Protein AF-A0A133VMQ2-F1 (afdb_monomer_lite)

Foldseek 3Di:
DPPPPPPPLPQDDLVNLQVVCCVVQVGSPSVLSCVLCLVCVVPPPVSCVVQLPLVPNLVVQLVVCVVVDPVSRSVCSSVSSNVSSVSNVVSVVVVVVVVVVVVVVVVVVVVVVVVVVVVVVVCVVVVVVVVVVVLVVDDPVVSVVCCVVPVVVVVVVVVVVVVVVVVVVVVVVPPPPPDPPVPPPPVFDWDQQPPPRDTHGPSQDDPPDSGGPVVVVVVVVVVVPD

Organism: NCBI:txid1698280

Sequence (226 aa):
MTEDFDRDIKVPSRREHIEHCKDLYGYGFEKIHKWMDGTVKSRGPSHRVDRHDIDKTPDKAYDIFKDKVPEQYRKYIKDAVKDHIELDNRKGEVSSKKDDERIGEKSLRQAMCGGLKMAFVTLIGIVPLAYFFISALVDVSVGLYIFLIVGIPASFFFSFLLKWNEEKKSLESGEFERDKEEPKNRKSSLHECPNCGRTVPDWEWDEGEEMCDTCVAEDTHVAMGL

Radius of gyration: 33.78 Å; chains: 1; bounding box: 85×45×86 Å

Secondary structure (DSSP, 8-state):
----------PPPHHHHHHHHHHHHS---HHHHHHHHHHHHHHGGGGHHHH--TTTHHHHHHHHHTTTS-GGGGGGHHHHHHHHHHHHHHHHHHHHHHHHHHHHHHHHHHHHHHHHHHHHHHHHHHHHHHHHHHHTTS-HHHHHHHIIIIIHHHHHHHHHHHHHHHHHHHHHHHTT-------------EEEPTTT--EEEGGGS-TT-SS-HHHHHHHHHHHT--

pLDDT: mean 76.53, std 15.19, range [44.0, 98.0]

Structure (mmCIF, N/CA/C/O backbone):
data_AF-A0A133VMQ2-F1
#
_entry.id   AF-A0A133VMQ2-F1
#
loop_
_atom_site.group_PDB
_atom_site.id
_atom_site.type_symbol
_atom_site.label_atom_id
_atom_site.label_alt_id
_atom_site.label_comp_id
_atom_site.label_asym_id
_atom_site.label_entity_id
_atom_site.label_seq_id
_atom_site.pdbx_PDB_ins_code
_atom_site.Cartn_x
_atom_site.Cartn_y
_atom_site.Cartn_z
_atom_site.occupancy
_atom_site.B_iso_or_equiv
_atom_site.auth_seq_id
_atom_site.auth_comp_id
_atom_site.auth_asym_id
_atom_site.auth_atom_id
_atom_site.pdbx_PDB_model_num
ATOM 1 N N . MET A 1 1 ? 16.702 21.502 -16.264 1.00 44.00 1 MET A N 1
ATOM 2 C CA . MET A 1 1 ? 16.425 21.459 -14.816 1.00 44.00 1 MET A CA 1
ATOM 3 C C . MET A 1 1 ? 15.115 20.721 -14.630 1.00 44.00 1 MET A C 1
ATOM 5 O O . MET A 1 1 ? 14.062 21.333 -14.554 1.00 44.00 1 MET A O 1
ATOM 9 N N . THR A 1 2 ? 15.175 19.398 -14.700 1.00 47.00 2 THR A N 1
ATOM 10 C CA . THR A 1 2 ? 14.096 18.512 -14.267 1.00 47.00 2 THR A CA 1
ATOM 11 C C . THR A 1 2 ? 14.464 18.147 -12.843 1.00 47.00 2 THR A C 1
ATOM 13 O O . THR A 1 2 ? 15.324 17.299 -12.634 1.00 47.00 2 THR A O 1
ATOM 16 N N . GLU A 1 3 ? 13.957 18.911 -11.880 1.00 51.59 3 GLU A N 1
ATOM 17 C CA . GLU A 1 3 ? 14.122 18.550 -10.477 1.00 51.59 3 GLU A CA 1
ATOM 18 C C . GLU A 1 3 ? 13.395 17.224 -10.267 1.00 51.59 3 GLU A C 1
ATOM 20 O O . GLU A 1 3 ? 12.182 17.125 -10.476 1.00 51.59 3 GLU A O 1
ATOM 25 N N . ASP A 1 4 ? 14.186 16.200 -9.954 1.00 46.16 4 ASP A N 1
ATOM 26 C CA . ASP A 1 4 ? 13.756 14.856 -9.610 1.00 46.16 4 ASP A CA 1
ATOM 27 C C . ASP A 1 4 ? 12.715 14.924 -8.490 1.00 46.16 4 ASP A C 1
ATOM 29 O O . ASP A 1 4 ? 13.027 15.016 -7.303 1.00 46.16 4 ASP A O 1
ATOM 33 N N . PHE A 1 5 ? 11.441 14.843 -8.869 1.00 51.03 5 PHE A N 1
ATOM 34 C CA . PHE A 1 5 ? 10.347 14.539 -7.956 1.00 51.03 5 PHE A CA 1
ATOM 35 C C . PHE A 1 5 ? 10.310 13.029 -7.676 1.00 51.03 5 PHE A C 1
ATOM 37 O O . PHE A 1 5 ? 9.266 12.378 -7.780 1.00 51.03 5 PHE A O 1
ATOM 44 N N . ASP A 1 6 ? 11.436 12.476 -7.229 1.00 51.22 6 ASP A N 1
ATOM 45 C CA . ASP A 1 6 ? 11.456 11.240 -6.448 1.00 51.22 6 ASP A CA 1
ATOM 46 C C . ASP A 1 6 ? 10.978 11.557 -5.026 1.00 51.22 6 ASP A C 1
ATOM 48 O O . ASP A 1 6 ? 11.667 11.407 -4.021 1.00 51.22 6 ASP A O 1
ATOM 52 N N . ARG A 1 7 ? 9.728 12.028 -4.932 1.00 56.75 7 ARG A N 1
ATOM 53 C CA . ARG A 1 7 ? 8.976 11.913 -3.689 1.00 56.75 7 ARG A CA 1
ATOM 54 C C . ARG A 1 7 ? 8.709 10.430 -3.516 1.00 56.75 7 ARG A C 1
ATOM 56 O O . ARG A 1 7 ? 7.790 9.901 -4.143 1.00 56.75 7 ARG A O 1
ATOM 63 N N . ASP A 1 8 ? 9.541 9.780 -2.707 1.00 57.47 8 ASP A N 1
ATOM 64 C CA . ASP A 1 8 ? 9.262 8.469 -2.137 1.00 57.47 8 ASP A CA 1
ATOM 65 C C . ASP A 1 8 ? 7.794 8.447 -1.721 1.00 57.47 8 ASP A C 1
ATOM 67 O O . ASP A 1 8 ? 7.364 9.180 -0.823 1.00 57.47 8 ASP A O 1
ATOM 71 N N . ILE A 1 9 ? 6.991 7.652 -2.430 1.00 56.66 9 ILE A N 1
ATOM 72 C CA . ILE A 1 9 ? 5.570 7.489 -2.133 1.00 56.66 9 ILE A CA 1
ATOM 73 C C . ILE A 1 9 ? 5.507 6.586 -0.904 1.00 56.66 9 ILE A C 1
ATOM 75 O O . ILE A 1 9 ? 5.239 5.391 -0.976 1.00 56.66 9 ILE A O 1
ATOM 79 N N . LYS A 1 10 ? 5.828 7.169 0.249 1.00 68.31 10 LYS A N 1
ATOM 80 C CA . LYS A 1 10 ? 5.800 6.503 1.542 1.00 68.31 10 LYS A CA 1
ATOM 81 C C . LYS A 1 10 ? 4.349 6.148 1.838 1.00 68.31 10 LYS A C 1
ATOM 83 O O . LYS A 1 10 ? 3.527 7.055 1.940 1.00 68.31 10 LYS A O 1
ATOM 88 N N . VAL A 1 11 ? 4.002 4.859 1.906 1.00 67.38 11 VAL A N 1
ATOM 89 C CA . VAL A 1 11 ? 2.683 4.402 2.391 1.00 67.38 11 VAL A CA 1
ATOM 90 C C . VAL A 1 11 ? 2.429 5.081 3.740 1.00 67.38 11 VAL A C 1
ATOM 92 O O . VAL A 1 11 ? 3.366 5.103 4.547 1.00 67.38 11 VAL A O 1
ATOM 95 N N . PRO A 1 12 ? 1.250 5.699 3.970 1.00 77.81 12 PRO A N 1
ATOM 96 C CA . PRO A 1 12 ? 1.029 6.423 5.202 1.00 77.81 12 PRO A CA 1
ATOM 97 C C . PRO A 1 12 ? 1.231 5.475 6.369 1.00 77.81 12 PRO A C 1
ATOM 99 O O . PRO A 1 12 ? 0.783 4.326 6.348 1.00 77.81 12 PRO A O 1
ATOM 102 N N . SER A 1 13 ? 1.954 5.933 7.379 1.00 84.88 13 SER A N 1
ATOM 103 C CA . SER A 1 13 ? 2.045 5.143 8.598 1.00 84.88 13 SER A CA 1
ATOM 104 C C . SER A 1 13 ? 0.662 5.056 9.254 1.00 84.88 13 SER A C 1
ATOM 106 O O . SER A 1 13 ? -0.149 5.973 9.133 1.00 84.88 13 SER A O 1
ATOM 108 N N . ARG A 1 14 ? 0.399 3.992 10.024 1.00 87.00 14 ARG A N 1
ATOM 109 C CA . ARG A 1 14 ? -0.817 3.886 10.855 1.00 87.00 14 ARG A CA 1
ATOM 110 C C . ARG A 1 14 ? -1.093 5.178 11.633 1.00 87.00 14 ARG A C 1
ATOM 112 O O . ARG A 1 14 ? -2.233 5.613 11.742 1.00 87.00 14 ARG A O 1
ATOM 119 N N . ARG A 1 15 ? -0.029 5.797 12.156 1.00 88.12 15 ARG A N 1
ATOM 120 C CA . ARG A 1 15 ? -0.093 7.058 12.898 1.00 88.12 15 ARG A CA 1
ATOM 121 C C . ARG A 1 15 ? -0.625 8.208 12.044 1.00 88.12 15 ARG A C 1
ATOM 123 O O . ARG A 1 15 ? -1.464 8.954 12.524 1.00 88.12 15 ARG A O 1
ATOM 130 N N . GLU A 1 16 ? -0.181 8.317 10.794 1.00 88.31 16 GLU A N 1
ATOM 131 C CA . GLU A 1 16 ? -0.676 9.331 9.853 1.00 88.31 16 GLU A CA 1
ATOM 132 C C . GLU A 1 16 ? -2.168 9.139 9.554 1.00 88.31 16 GLU A C 1
ATOM 134 O O . GLU A 1 16 ? -2.905 10.118 9.519 1.00 88.31 16 GLU A O 1
ATOM 139 N N . HIS A 1 17 ? -2.645 7.897 9.412 1.00 89.44 17 HIS A N 1
ATOM 140 C CA . HIS A 1 17 ? -4.079 7.639 9.243 1.00 89.44 17 HIS A CA 1
ATOM 141 C C . HIS A 1 17 ? -4.903 8.015 10.490 1.00 89.44 17 HIS A C 1
ATOM 143 O O . HIS A 1 17 ? -5.963 8.633 10.371 1.00 89.44 17 HIS A O 1
ATOM 149 N N . ILE A 1 18 ? -4.396 7.708 11.690 1.00 92.69 18 ILE A N 1
ATOM 150 C CA . ILE A 1 18 ? -5.038 8.082 12.961 1.00 92.69 18 ILE A CA 1
ATOM 151 C C . ILE A 1 18 ? -5.100 9.607 13.116 1.00 92.69 18 ILE A C 1
ATOM 153 O O . ILE A 1 18 ? -6.141 10.141 13.504 1.00 92.69 18 ILE A O 1
ATOM 157 N N . GLU A 1 19 ? -4.001 10.308 12.822 1.00 93.88 19 GLU A N 1
ATOM 158 C CA . GLU A 1 19 ? -3.941 11.774 12.851 1.00 93.88 19 GLU A CA 1
ATOM 159 C C . GLU A 1 19 ? -4.930 12.376 11.845 1.00 93.88 19 GLU A C 1
ATOM 161 O O . GLU A 1 19 ? -5.739 13.219 12.224 1.00 93.88 19 GLU A O 1
ATOM 166 N N . HIS A 1 20 ? -4.972 11.857 10.615 1.00 90.75 20 HIS A N 1
ATOM 167 C CA . HIS A 1 20 ? -5.907 12.318 9.589 1.00 90.75 20 HIS A CA 1
ATOM 168 C C . HIS A 1 20 ? -7.378 12.177 10.014 1.00 90.75 20 HIS A C 1
ATOM 170 O O . HIS A 1 20 ? -8.159 13.119 9.885 1.00 90.75 20 HIS A O 1
ATOM 176 N N . CYS A 1 21 ? -7.759 11.034 10.593 1.00 93.12 21 CYS A N 1
ATOM 177 C CA . CYS A 1 21 ? -9.118 10.840 11.103 1.00 93.12 21 CYS A CA 1
ATOM 178 C C . CYS A 1 21 ? -9.432 11.746 12.297 1.00 93.12 21 CYS A C 1
ATOM 180 O O . CYS A 1 21 ? -10.557 12.231 12.434 1.00 93.12 21 CYS A O 1
ATOM 182 N N . LYS A 1 22 ? -8.446 11.999 13.165 1.00 95.81 22 LYS A N 1
ATOM 183 C CA . LYS A 1 22 ? -8.610 12.914 14.295 1.00 95.81 22 LYS A CA 1
ATOM 184 C C . LYS A 1 22 ? -8.874 14.342 13.821 1.00 95.81 22 LYS A C 1
ATOM 186 O O . LYS A 1 22 ? -9.725 15.003 14.409 1.00 95.81 22 LYS A O 1
ATOM 191 N N . ASP A 1 23 ? -8.208 14.778 12.759 1.00 94.50 23 ASP A N 1
ATOM 192 C CA . ASP A 1 23 ? -8.406 16.107 12.178 1.00 94.50 23 ASP A CA 1
ATOM 193 C C . ASP A 1 23 ? -9.780 16.243 11.501 1.00 94.50 23 ASP A C 1
ATOM 195 O O . ASP A 1 23 ? -10.435 17.275 11.646 1.00 94.50 23 ASP A O 1
ATOM 199 N N . LEU A 1 24 ? -10.252 15.199 10.809 1.00 94.75 24 LEU A N 1
ATOM 200 C CA . LEU A 1 24 ? -11.546 15.212 10.113 1.00 94.75 24 LEU A CA 1
ATOM 201 C C . LEU A 1 24 ? -12.749 15.052 11.052 1.00 94.75 24 LEU A C 1
ATOM 203 O O . LEU A 1 24 ? -13.757 15.745 10.905 1.00 94.75 24 LEU A O 1
ATOM 207 N N . TYR A 1 25 ? -12.659 14.130 12.010 1.00 95.31 25 TYR A N 1
ATOM 208 C CA . TYR A 1 25 ? -13.805 13.670 12.802 1.00 95.31 25 TYR A CA 1
ATOM 209 C C . TYR A 1 25 ? -13.705 14.022 14.290 1.00 95.31 25 TYR A C 1
ATOM 211 O O . TYR A 1 25 ? -14.639 13.763 15.050 1.00 95.31 25 TYR A O 1
ATOM 219 N N . GLY A 1 26 ? -12.572 14.567 14.741 1.00 96.31 26 GLY A N 1
ATOM 220 C CA . GLY A 1 26 ? -12.285 14.802 16.159 1.00 96.31 26 GLY A CA 1
ATOM 221 C C . GLY A 1 26 ? -11.903 13.538 16.941 1.00 96.31 26 GLY A C 1
ATOM 222 O O . GLY A 1 26 ? -11.681 13.607 18.151 1.00 96.31 26 GLY A O 1
ATOM 223 N N . TYR A 1 27 ? -11.808 12.379 16.279 1.00 96.94 27 TYR A N 1
ATOM 224 C CA . TYR A 1 27 ? -11.489 11.091 16.895 1.00 96.94 27 TYR A CA 1
ATOM 225 C C . TYR A 1 27 ? -10.614 10.239 15.969 1.00 96.94 27 TYR A C 1
ATOM 227 O O . TYR A 1 27 ? -10.878 10.136 14.779 1.00 96.94 27 TYR A O 1
ATOM 235 N N . GLY A 1 28 ? -9.558 9.624 16.509 1.00 93.38 28 GLY A N 1
ATOM 236 C CA . GLY A 1 28 ? -8.532 8.953 15.695 1.00 93.38 28 GLY A CA 1
ATOM 237 C C . GLY A 1 28 ? -8.841 7.508 15.280 1.00 93.38 28 GLY A C 1
ATOM 238 O O . GLY A 1 28 ? -8.117 6.943 14.470 1.00 93.38 28 GLY A O 1
ATOM 239 N N . PHE A 1 29 ? -9.884 6.879 15.836 1.00 95.94 29 PHE A N 1
ATOM 240 C CA . PHE A 1 29 ? -10.287 5.494 15.520 1.00 95.94 29 PHE A CA 1
ATOM 241 C C . PHE A 1 29 ? -9.135 4.466 15.548 1.00 95.94 29 PHE A C 1
ATOM 243 O O . PHE A 1 29 ? -9.043 3.590 14.688 1.00 95.94 29 PHE A O 1
ATOM 250 N N . GLU A 1 30 ? -8.246 4.544 16.540 1.00 94.12 30 GLU A N 1
ATOM 251 C CA . GLU A 1 30 ? -7.020 3.730 16.608 1.00 94.12 30 GLU A CA 1
ATOM 252 C C . GLU A 1 30 ? -7.281 2.217 16.544 1.00 94.12 30 GLU A C 1
ATOM 254 O O . GLU A 1 30 ? -6.601 1.501 15.809 1.00 94.12 30 GLU A O 1
ATOM 259 N N . LYS A 1 31 ? -8.316 1.726 17.241 1.00 93.88 31 LYS A N 1
ATOM 260 C CA . LYS A 1 31 ? -8.691 0.301 17.219 1.00 93.88 31 LYS A CA 1
ATOM 261 C C . LYS A 1 31 ? -9.119 -0.175 15.826 1.00 93.88 31 LYS A C 1
ATOM 263 O O . LYS A 1 31 ? -8.798 -1.298 15.445 1.00 93.88 31 LYS A O 1
ATOM 268 N N . ILE A 1 32 ? -9.797 0.681 15.060 1.00 94.25 32 ILE A N 1
ATOM 269 C CA . ILE A 1 32 ? -10.226 0.374 13.689 1.00 94.25 32 ILE A CA 1
ATOM 270 C C . ILE A 1 32 ? -9.008 0.308 12.771 1.00 94.25 32 ILE A C 1
ATOM 272 O O . ILE A 1 32 ? -8.846 -0.671 12.053 1.00 94.25 32 ILE A O 1
ATOM 276 N N . HIS A 1 33 ? -8.104 1.288 12.856 1.00 91.81 33 HIS A N 1
ATOM 277 C CA . HIS A 1 33 ? -6.856 1.294 12.086 1.00 91.81 33 HIS A CA 1
ATOM 278 C C . HIS A 1 33 ? -5.973 0.086 12.408 1.00 91.81 33 HIS A C 1
ATOM 280 O O . HIS A 1 33 ? -5.456 -0.570 11.508 1.00 91.81 33 HIS A O 1
ATOM 286 N N . LYS A 1 34 ? -5.847 -0.268 13.692 1.00 90.19 34 LYS A N 1
ATOM 287 C CA . LYS A 1 34 ? -5.135 -1.477 14.119 1.00 90.19 34 LYS A CA 1
ATOM 288 C C . LYS A 1 34 ? -5.764 -2.740 13.531 1.00 90.19 34 LYS A C 1
ATOM 290 O O . LYS A 1 34 ? -5.026 -3.620 13.102 1.00 90.19 34 LYS A O 1
ATOM 295 N N . TRP A 1 35 ? -7.094 -2.822 13.481 1.00 89.69 35 TRP A N 1
ATOM 296 C CA . TRP A 1 35 ? -7.801 -3.943 12.866 1.00 89.69 35 TRP A CA 1
ATOM 297 C C . TRP A 1 35 ? -7.599 -3.988 11.347 1.00 89.69 35 TRP A C 1
ATOM 299 O O . TRP A 1 35 ? -7.264 -5.048 10.828 1.00 89.69 35 TRP A O 1
ATOM 309 N N . MET A 1 36 ? -7.706 -2.866 10.636 1.00 88.75 36 MET A N 1
ATOM 310 C CA . MET A 1 36 ? -7.435 -2.799 9.192 1.00 88.75 36 MET A CA 1
ATOM 311 C C . MET A 1 36 ? -6.000 -3.258 8.867 1.00 88.75 36 MET A C 1
ATOM 313 O O . MET A 1 36 ? -5.796 -4.144 8.037 1.00 88.75 36 MET A O 1
ATOM 317 N N . ASP A 1 37 ? -5.016 -2.756 9.618 1.00 82.25 37 ASP A N 1
ATOM 318 C CA . ASP A 1 37 ? -3.593 -3.039 9.403 1.00 82.25 37 ASP A CA 1
ATOM 319 C C . ASP A 1 37 ? -3.128 -4.400 9.957 1.00 82.25 37 ASP A C 1
ATOM 321 O O . ASP A 1 37 ? -2.083 -4.923 9.564 1.00 82.25 37 ASP A O 1
ATOM 325 N N . GLY A 1 38 ? -3.836 -4.966 10.938 1.00 74.94 38 GLY A N 1
ATOM 326 C CA . GLY A 1 38 ? -3.387 -6.143 11.692 1.00 74.94 38 GLY A CA 1
ATOM 327 C C . GLY A 1 38 ? -3.190 -7.376 10.811 1.00 74.94 38 GLY A C 1
ATOM 328 O O . GLY A 1 38 ? -2.248 -8.143 11.000 1.00 74.94 38 GLY A O 1
ATOM 329 N N . THR A 1 39 ? -4.011 -7.523 9.769 1.00 62.47 39 THR A N 1
ATOM 330 C CA . THR A 1 39 ? -3.904 -8.635 8.814 1.00 62.47 39 THR A CA 1
ATOM 331 C C . THR A 1 39 ? -2.756 -8.510 7.818 1.00 62.47 39 THR A C 1
ATOM 333 O O . THR A 1 39 ? -2.408 -9.507 7.184 1.00 62.47 39 THR A O 1
ATOM 336 N N . VAL A 1 40 ? -2.132 -7.330 7.693 1.00 60.09 40 VAL A N 1
ATOM 337 C CA . VAL A 1 40 ? -0.997 -7.117 6.778 1.00 60.09 40 VAL A CA 1
ATOM 338 C C . VAL A 1 40 ? 0.169 -8.031 7.150 1.00 60.09 40 VAL A C 1
ATOM 340 O O . VAL A 1 40 ? 0.809 -8.614 6.275 1.00 60.09 40 VAL A O 1
ATOM 343 N N . LYS A 1 41 ? 0.431 -8.183 8.456 1.00 56.31 41 LYS A N 1
ATOM 344 C CA . LYS A 1 41 ? 1.579 -8.946 8.960 1.00 56.31 41 LYS A CA 1
ATOM 345 C C . LYS A 1 41 ? 1.423 -10.456 8.774 1.00 56.31 41 LYS A C 1
ATOM 347 O O . LYS A 1 41 ? 2.417 -11.119 8.504 1.00 56.31 41 LYS A O 1
ATOM 352 N N . SER A 1 42 ? 0.208 -10.992 8.898 1.00 59.97 42 SER A N 1
ATOM 353 C CA . SER A 1 42 ? -0.039 -12.441 8.848 1.00 59.97 42 SER A CA 1
ATOM 354 C C . SER A 1 42 ? -0.359 -12.971 7.448 1.00 59.97 42 SER A C 1
ATOM 356 O O . SER A 1 42 ? -0.021 -14.109 7.139 1.00 59.97 42 SER A O 1
ATOM 358 N N . ARG A 1 43 ? -0.989 -12.166 6.579 1.00 58.97 43 ARG A N 1
ATOM 359 C CA . ARG A 1 43 ? -1.455 -12.605 5.246 1.00 58.97 43 ARG A CA 1
ATOM 360 C C . ARG A 1 43 ? -0.711 -11.973 4.070 1.00 58.97 43 ARG A C 1
ATOM 362 O O . ARG A 1 43 ? -1.072 -12.229 2.920 1.00 58.97 43 ARG A O 1
ATOM 369 N N . GLY A 1 44 ? 0.306 -11.152 4.329 1.00 62.31 44 GLY A N 1
ATOM 370 C CA . GLY A 1 44 ? 1.089 -10.495 3.285 1.00 62.31 44 GLY A CA 1
ATOM 371 C C . GLY A 1 44 ? 0.241 -9.583 2.379 1.00 62.31 44 GLY A C 1
ATOM 372 O O . GLY A 1 44 ? -0.830 -9.118 2.782 1.00 62.31 44 GLY A O 1
ATOM 373 N N . PRO A 1 45 ? 0.684 -9.307 1.140 1.00 61.84 45 PRO A N 1
ATOM 374 C CA . PRO A 1 45 ? -0.016 -8.404 0.220 1.00 61.84 45 PRO A CA 1
ATOM 375 C C . PRO A 1 45 ? -1.475 -8.797 -0.073 1.00 61.84 45 PRO A C 1
ATOM 377 O O . PRO A 1 45 ? -2.313 -7.923 -0.284 1.00 61.84 45 PRO A O 1
ATOM 380 N N . SER A 1 46 ? -1.804 -10.093 -0.018 1.00 60.72 46 SER A N 1
ATOM 381 C CA . SER A 1 46 ? -3.157 -10.620 -0.253 1.00 60.72 46 SER A CA 1
ATOM 382 C C . SER A 1 46 ? -4.197 -10.209 0.793 1.00 60.72 46 SER A C 1
ATOM 384 O O . SER A 1 46 ? -5.389 -10.328 0.524 1.00 60.72 46 SER A O 1
ATOM 386 N N . HIS A 1 47 ? -3.797 -9.693 1.962 1.00 66.56 47 HIS A N 1
ATOM 387 C CA . HIS A 1 47 ? -4.759 -9.269 2.988 1.00 66.56 47 HIS A CA 1
ATOM 388 C C . HIS A 1 47 ? -5.666 -8.117 2.528 1.00 66.56 47 HIS A C 1
ATOM 390 O O . HIS A 1 47 ? -6.780 -7.988 3.039 1.00 66.56 47 HIS A O 1
ATOM 396 N N . ARG A 1 48 ? -5.202 -7.311 1.559 1.00 65.25 48 ARG A N 1
ATOM 397 C CA . ARG A 1 48 ? -5.967 -6.180 1.025 1.00 65.25 48 ARG A CA 1
ATOM 398 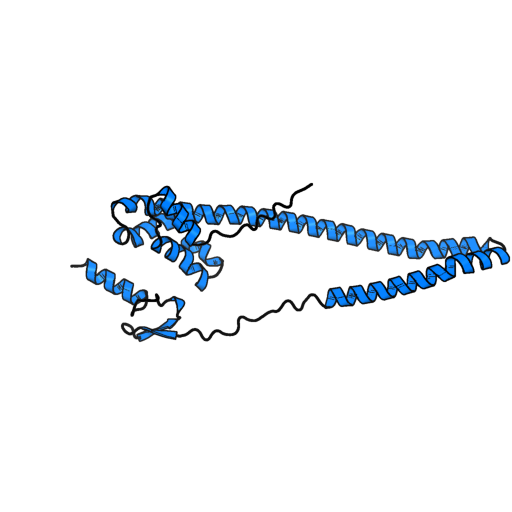C C . ARG A 1 48 ? -7.300 -6.627 0.427 1.00 65.25 48 ARG A C 1
ATOM 400 O O . ARG A 1 48 ? -8.270 -5.889 0.454 1.00 65.25 48 ARG A O 1
ATOM 407 N N . VAL A 1 49 ? -7.391 -7.864 -0.053 1.00 66.44 49 VAL A N 1
ATOM 408 C CA . VAL A 1 49 ? -8.602 -8.363 -0.715 1.00 66.44 49 VAL A CA 1
ATOM 409 C C . VAL A 1 49 ? -9.776 -8.529 0.263 1.00 66.44 49 VAL A C 1
ATOM 411 O O . VAL A 1 49 ? -10.915 -8.268 -0.110 1.00 66.44 49 VAL A O 1
ATOM 414 N N . ASP A 1 50 ? -9.520 -8.894 1.525 1.00 69.19 50 ASP A N 1
ATOM 415 C CA . ASP A 1 50 ? -10.590 -9.213 2.487 1.00 69.19 50 ASP A CA 1
ATOM 416 C C . ASP A 1 50 ? -11.074 -8.004 3.302 1.00 69.19 50 ASP A C 1
ATOM 418 O O . ASP A 1 50 ? -12.216 -7.999 3.774 1.00 69.19 50 ASP A O 1
ATOM 422 N N . ARG A 1 51 ? -10.200 -7.008 3.512 1.00 80.19 51 ARG A N 1
ATOM 423 C CA . ARG A 1 51 ? -10.466 -5.829 4.358 1.00 80.19 51 ARG A CA 1
ATOM 424 C C . ARG A 1 51 ? -10.396 -4.492 3.614 1.00 80.19 51 ARG A C 1
ATOM 426 O O . ARG A 1 51 ? -10.609 -3.468 4.244 1.00 80.19 51 ARG A O 1
ATOM 433 N N . HIS A 1 52 ? -10.169 -4.478 2.299 1.00 87.56 52 HIS A N 1
ATOM 434 C CA . HIS A 1 52 ? -10.285 -3.262 1.475 1.00 87.56 52 HIS A CA 1
ATOM 435 C C . HIS A 1 52 ? -11.439 -3.327 0.463 1.00 87.56 52 HIS A C 1
ATOM 437 O O . HIS A 1 52 ? -11.461 -2.572 -0.507 1.00 87.56 52 HIS A O 1
ATOM 443 N N . ASP A 1 53 ? -12.436 -4.189 0.696 1.00 90.69 53 ASP A N 1
ATOM 444 C CA . ASP A 1 53 ? -13.715 -4.130 -0.025 1.00 90.69 53 ASP A CA 1
ATOM 445 C C . ASP A 1 53 ? -14.481 -2.882 0.451 1.00 90.69 53 ASP A C 1
ATOM 447 O O . ASP A 1 53 ? -14.989 -2.854 1.578 1.00 90.69 53 ASP A O 1
ATOM 451 N N . ILE A 1 54 ? -14.510 -1.838 -0.383 1.00 94.06 54 ILE A N 1
ATOM 452 C CA . ILE A 1 54 ? -15.092 -0.526 -0.060 1.00 94.06 54 ILE A CA 1
ATOM 453 C C . ILE A 1 54 ? -16.598 -0.592 0.225 1.00 94.06 54 ILE A C 1
ATOM 455 O O . ILE A 1 54 ? -17.114 0.225 0.989 1.00 94.06 54 ILE A O 1
ATOM 459 N N . ASP A 1 55 ? -17.290 -1.585 -0.335 1.00 94.38 55 ASP A N 1
ATOM 460 C CA . ASP A 1 55 ? -18.736 -1.730 -0.200 1.00 94.38 55 ASP A CA 1
ATOM 461 C C . ASP A 1 55 ? -19.105 -2.506 1.067 1.00 94.38 55 ASP A C 1
ATOM 463 O O . ASP A 1 55 ? -20.115 -2.212 1.700 1.00 94.38 55 ASP A O 1
ATOM 467 N N . LYS A 1 56 ? -18.284 -3.485 1.474 1.00 94.69 56 LYS A N 1
ATOM 468 C CA . LYS A 1 56 ? -18.616 -4.388 2.596 1.00 94.69 56 LYS A CA 1
ATOM 469 C C . LYS A 1 56 ? -17.869 -4.101 3.890 1.00 94.69 56 LYS A C 1
ATOM 471 O O . LYS A 1 56 ? -18.396 -4.350 4.975 1.00 94.69 56 LYS A O 1
ATOM 476 N N . THR A 1 57 ? -16.620 -3.655 3.806 1.00 94.38 57 THR A N 1
ATOM 477 C CA . THR A 1 57 ? -15.761 -3.482 4.990 1.00 94.38 57 THR A CA 1
ATOM 478 C C . THR A 1 57 ? -16.294 -2.415 5.950 1.00 94.38 57 THR A C 1
ATOM 480 O O . THR A 1 57 ? -16.304 -2.688 7.152 1.00 94.38 57 THR A O 1
ATOM 483 N N . PRO A 1 58 ? -16.796 -1.252 5.486 1.00 96.88 58 PRO A N 1
ATOM 484 C CA . PRO A 1 58 ? -17.343 -0.237 6.387 1.00 96.88 58 PRO A CA 1
ATOM 485 C C . PRO A 1 58 ? -18.497 -0.754 7.252 1.00 96.88 58 PRO A C 1
ATOM 487 O O . PRO A 1 58 ? -18.550 -0.465 8.447 1.00 96.88 58 PRO A O 1
ATOM 490 N N . ASP A 1 59 ? -19.390 -1.564 6.678 1.00 96.69 59 ASP A N 1
ATOM 491 C CA . ASP A 1 59 ? -20.515 -2.152 7.408 1.00 96.69 59 ASP A CA 1
ATOM 492 C C . ASP A 1 59 ? -20.041 -3.164 8.455 1.00 96.69 59 ASP A C 1
ATOM 494 O O . ASP A 1 59 ? -20.423 -3.072 9.621 1.00 96.69 59 ASP A O 1
ATOM 498 N N . LYS A 1 60 ? -19.118 -4.061 8.081 1.00 94.94 60 LYS A N 1
ATOM 499 C CA . LYS A 1 60 ? -18.511 -5.012 9.028 1.00 94.94 60 LYS A CA 1
ATOM 500 C C . LYS A 1 60 ? -17.803 -4.303 10.180 1.00 94.94 60 LYS A C 1
ATOM 502 O O . LYS A 1 60 ? -17.944 -4.700 11.334 1.00 94.94 60 LYS A O 1
ATOM 507 N N . ALA A 1 61 ? -17.033 -3.261 9.877 1.00 95.19 61 ALA A N 1
ATOM 508 C CA . ALA A 1 61 ? -16.334 -2.485 10.890 1.00 95.19 61 ALA A CA 1
ATOM 509 C C . ALA A 1 61 ? -17.320 -1.782 11.831 1.00 95.19 61 ALA A C 1
ATOM 511 O O . ALA A 1 61 ? -17.113 -1.778 13.043 1.00 95.19 61 ALA A O 1
ATOM 512 N N . TYR A 1 62 ? -18.419 -1.241 11.301 1.00 97.31 62 TYR A N 1
ATOM 513 C CA . TYR A 1 62 ? -19.475 -0.665 12.125 1.00 97.31 62 TYR A CA 1
ATOM 514 C C . TYR A 1 62 ? -20.037 -1.686 13.118 1.00 97.31 62 TYR A C 1
ATOM 516 O O . TYR A 1 62 ? -20.099 -1.392 14.309 1.00 97.31 62 TYR A O 1
ATOM 524 N N . ASP A 1 63 ? -20.368 -2.897 12.673 1.00 96.81 63 ASP A N 1
ATOM 525 C CA . ASP A 1 63 ? -20.921 -3.923 13.563 1.00 96.81 63 ASP A CA 1
ATOM 526 C C . ASP A 1 63 ? -19.956 -4.372 14.664 1.00 96.81 63 ASP A C 1
ATOM 528 O O . ASP A 1 63 ? -20.393 -4.610 15.788 1.00 96.81 63 ASP A O 1
ATOM 532 N N . ILE A 1 64 ? -18.654 -4.424 14.376 1.00 93.81 64 ILE A N 1
ATOM 533 C CA . ILE A 1 64 ? -17.619 -4.814 15.347 1.00 93.81 64 ILE A CA 1
ATOM 534 C C . ILE A 1 64 ? -17.330 -3.695 16.359 1.00 93.81 64 ILE A C 1
ATOM 536 O O . ILE A 1 64 ? -17.032 -3.962 17.528 1.00 93.81 64 ILE A O 1
ATOM 540 N N . PHE A 1 65 ? -17.343 -2.437 15.908 1.00 96.06 65 PHE A N 1
ATOM 541 C CA . PHE A 1 65 ? -16.815 -1.308 16.678 1.00 96.06 65 PHE A CA 1
ATOM 542 C C . PHE A 1 65 ? -17.870 -0.342 17.210 1.00 96.06 65 PHE A C 1
ATOM 544 O O . PHE A 1 65 ? -17.509 0.503 18.031 1.00 96.06 65 PHE A O 1
ATOM 551 N N . LYS A 1 66 ? -19.148 -0.457 16.823 1.00 97.00 66 LYS A N 1
ATOM 552 C CA . LYS A 1 66 ? -20.216 0.434 17.311 1.00 97.00 66 LYS A CA 1
ATOM 553 C C . LYS A 1 66 ? -20.232 0.532 18.837 1.00 97.00 66 LYS A C 1
ATOM 555 O O . LYS A 1 66 ? -20.283 1.638 19.356 1.00 97.00 66 LYS A O 1
ATOM 560 N N . ASP A 1 67 ? -20.040 -0.568 19.557 1.00 96.12 67 ASP A N 1
ATOM 561 C CA . ASP A 1 67 ? -20.065 -0.563 21.027 1.00 96.12 67 ASP A CA 1
ATOM 562 C C . ASP A 1 67 ? -18.721 -0.179 21.665 1.00 96.12 67 ASP A C 1
ATOM 564 O O . ASP A 1 67 ? -18.660 0.186 22.836 1.00 96.12 67 ASP A O 1
ATOM 568 N N . LYS A 1 68 ? -17.638 -0.189 20.879 1.00 94.62 68 LYS A N 1
ATOM 569 C CA . LYS A 1 68 ? -16.270 0.148 21.315 1.00 94.62 68 LYS A CA 1
ATOM 570 C C . LYS A 1 68 ? -15.914 1.621 21.095 1.00 94.62 68 LYS A C 1
ATOM 572 O O . LYS A 1 68 ? -14.884 2.078 21.591 1.00 94.62 68 LYS A O 1
ATOM 577 N N . VAL A 1 69 ? -16.726 2.345 20.327 1.00 95.06 69 VAL A N 1
ATOM 578 C CA . VAL A 1 69 ? -16.538 3.758 19.982 1.00 95.06 69 VAL A CA 1
ATOM 579 C C . VAL A 1 69 ? -17.581 4.605 20.724 1.00 95.06 69 VAL A C 1
ATOM 581 O O . VAL A 1 69 ? -18.754 4.215 20.767 1.00 95.06 69 VAL A O 1
ATOM 584 N N . PRO A 1 70 ? -17.198 5.772 21.288 1.00 97.38 70 PRO A N 1
ATOM 585 C CA . PRO A 1 70 ? -18.148 6.670 21.939 1.00 97.38 70 PRO A CA 1
ATOM 586 C C . PRO A 1 70 ? -19.305 7.038 21.011 1.00 97.38 70 PRO A C 1
ATOM 588 O O . PRO A 1 70 ? -19.098 7.284 19.822 1.00 97.38 70 PRO A O 1
ATOM 591 N N . GLU A 1 71 ? -20.517 7.115 21.561 1.00 97.69 71 GLU A N 1
ATOM 592 C CA . GLU A 1 71 ? -21.759 7.230 20.787 1.00 97.69 71 GLU A CA 1
ATOM 593 C C . GLU A 1 71 ? -21.743 8.371 19.763 1.00 97.69 71 GLU A C 1
ATOM 595 O O . GLU A 1 71 ? -22.081 8.168 18.596 1.00 97.69 71 GLU A O 1
ATOM 600 N N . GLN A 1 72 ? -21.221 9.532 20.161 1.00 97.94 72 GLN A N 1
ATOM 601 C CA . GLN A 1 72 ? -21.091 10.718 19.310 1.00 97.94 72 GLN A CA 1
ATOM 602 C C . GLN A 1 72 ? -20.246 10.511 18.038 1.00 97.94 72 GLN A C 1
ATOM 604 O O . GLN A 1 72 ? -20.436 11.230 17.056 1.00 97.94 72 GLN A O 1
ATOM 609 N N . TYR A 1 73 ? -19.345 9.521 18.029 1.00 97.75 73 TYR A N 1
ATOM 610 C CA . TYR A 1 73 ? -18.451 9.225 16.906 1.00 97.75 73 TYR A CA 1
ATOM 611 C C . TYR A 1 73 ? -18.860 7.989 16.096 1.00 97.75 73 TYR A C 1
ATOM 613 O O . TYR A 1 73 ? -18.302 7.760 15.024 1.00 97.75 73 TYR A O 1
ATOM 621 N N . ARG A 1 74 ? -19.850 7.203 16.547 1.00 97.75 74 ARG A N 1
ATOM 622 C CA . ARG A 1 74 ? -20.260 5.950 15.877 1.00 97.75 74 ARG A CA 1
ATOM 623 C C . ARG A 1 74 ? -20.666 6.156 14.419 1.00 97.75 74 ARG A C 1
ATOM 625 O O . ARG A 1 74 ? -20.378 5.307 13.579 1.00 97.75 74 ARG A O 1
ATOM 632 N N . LYS A 1 75 ? -21.296 7.294 14.104 1.00 97.50 75 LYS A N 1
ATOM 633 C CA . LYS A 1 75 ? -21.711 7.637 12.732 1.00 97.50 75 LYS A CA 1
ATOM 634 C C . LYS A 1 75 ? -20.544 7.745 11.744 1.00 97.50 75 LYS A C 1
ATOM 636 O O . LYS A 1 75 ? -20.751 7.484 10.569 1.00 97.50 75 LYS A O 1
ATOM 641 N N . TYR A 1 76 ? -19.339 8.060 12.221 1.00 98.00 76 TYR A N 1
ATOM 642 C CA . TYR A 1 76 ? -18.154 8.253 11.381 1.00 98.00 76 TYR A CA 1
ATOM 643 C C . TYR A 1 76 ? -17.320 6.980 11.200 1.00 98.00 76 TYR A C 1
ATOM 645 O O . TYR A 1 76 ? -16.336 7.001 10.472 1.00 98.00 76 TYR A O 1
ATOM 653 N N . ILE A 1 77 ? -17.692 5.859 11.832 1.00 96.94 77 ILE A N 1
ATOM 654 C CA . ILE A 1 77 ? -16.938 4.600 11.707 1.00 96.94 77 ILE A CA 1
ATOM 655 C C . ILE A 1 77 ? -16.837 4.166 10.240 1.00 96.94 77 ILE A C 1
ATOM 657 O O . ILE A 1 77 ? -15.761 3.795 9.778 1.00 96.94 77 ILE A O 1
ATOM 661 N N . LYS A 1 78 ? -17.953 4.227 9.503 1.00 97.56 78 LYS A N 1
ATOM 662 C CA . LYS A 1 78 ? -17.986 3.819 8.094 1.00 97.56 78 LYS A CA 1
ATOM 663 C C . LYS A 1 78 ? -17.129 4.738 7.226 1.00 97.56 78 LYS A C 1
ATOM 665 O O . LYS A 1 78 ? -16.403 4.244 6.369 1.00 97.56 78 LYS A O 1
ATOM 670 N N . ASP A 1 79 ? -17.192 6.041 7.484 1.00 96.50 79 ASP A N 1
ATOM 671 C CA . ASP A 1 79 ? -16.448 7.053 6.731 1.00 96.50 79 ASP A CA 1
ATOM 672 C C . ASP A 1 79 ? -14.940 6.918 6.976 1.00 96.50 79 ASP A C 1
ATOM 674 O O . ASP A 1 79 ? -14.175 6.826 6.023 1.00 96.50 79 ASP A O 1
ATOM 678 N N . ALA A 1 80 ? -14.519 6.740 8.232 1.00 94.94 80 ALA A N 1
ATOM 679 C CA . ALA A 1 80 ? -13.116 6.512 8.579 1.00 94.94 80 ALA A CA 1
ATOM 680 C C . ALA A 1 80 ? -12.524 5.264 7.889 1.00 94.94 80 ALA A C 1
ATOM 682 O O . ALA A 1 80 ? -11.371 5.272 7.460 1.00 94.94 80 ALA A O 1
ATOM 683 N N . VAL A 1 81 ? -13.307 4.186 7.750 1.00 95.19 81 VAL A N 1
ATOM 684 C CA . VAL A 1 81 ? -12.869 2.975 7.031 1.00 95.19 81 VAL A CA 1
ATOM 685 C C . VAL A 1 81 ? -12.776 3.221 5.527 1.00 95.19 81 VAL A C 1
ATOM 687 O O . VAL A 1 81 ? -11.816 2.771 4.903 1.00 95.19 81 VAL A O 1
ATOM 690 N N . LYS A 1 82 ? -13.740 3.938 4.938 1.00 95.50 82 LYS A N 1
ATOM 691 C CA . LYS A 1 82 ? -13.692 4.302 3.514 1.00 95.50 82 LYS A CA 1
ATOM 692 C C . LYS A 1 82 ? -12.481 5.172 3.204 1.00 95.50 82 LYS A C 1
ATOM 694 O O . LYS A 1 82 ? -11.742 4.838 2.284 1.00 95.50 82 LYS A O 1
ATOM 699 N N . ASP A 1 83 ? -12.226 6.197 4.013 1.00 91.38 83 ASP A N 1
ATOM 700 C CA . ASP A 1 83 ? -11.074 7.085 3.846 1.00 91.38 83 ASP A CA 1
ATOM 701 C C . ASP A 1 83 ? -9.754 6.311 3.894 1.00 91.38 83 ASP A C 1
ATOM 703 O O . ASP A 1 83 ? -8.882 6.511 3.051 1.00 91.38 83 ASP A O 1
ATOM 707 N N . HIS A 1 84 ? -9.620 5.373 4.836 1.00 91.62 84 HIS A N 1
ATOM 708 C CA . HIS A 1 84 ? -8.448 4.503 4.919 1.00 91.62 84 HIS A CA 1
ATOM 709 C C . HIS A 1 84 ? -8.248 3.687 3.631 1.00 91.62 84 HIS A C 1
ATOM 711 O O . HIS A 1 84 ? -7.149 3.655 3.075 1.00 91.62 84 HIS A O 1
ATOM 717 N N . ILE A 1 85 ? -9.313 3.050 3.133 1.00 91.44 85 ILE A N 1
ATOM 718 C CA . ILE A 1 85 ? -9.264 2.242 1.907 1.00 91.44 85 ILE A CA 1
ATOM 719 C C . ILE A 1 85 ? -8.913 3.113 0.693 1.00 91.44 85 ILE A C 1
ATOM 721 O O . ILE A 1 85 ? -8.082 2.729 -0.131 1.00 91.44 85 ILE A O 1
ATOM 725 N N . GLU A 1 86 ? -9.512 4.298 0.582 1.00 90.94 86 GLU A N 1
ATOM 726 C CA . GLU A 1 86 ? -9.241 5.231 -0.509 1.00 90.94 86 GLU A CA 1
ATOM 727 C C . GLU A 1 86 ? -7.799 5.753 -0.493 1.00 90.94 86 GLU A C 1
ATOM 729 O O . GLU A 1 86 ? -7.162 5.817 -1.549 1.00 90.94 86 GLU A O 1
ATOM 734 N N . LEU A 1 87 ? -7.260 6.101 0.680 1.00 85.88 87 LEU A N 1
ATOM 735 C CA . LEU A 1 87 ? -5.878 6.565 0.827 1.00 85.88 87 LEU A CA 1
ATOM 736 C C . LEU A 1 87 ? -4.863 5.490 0.419 1.00 85.88 87 LEU A C 1
ATOM 738 O O . LEU A 1 87 ? -3.874 5.802 -0.257 1.00 85.88 87 LEU A O 1
ATOM 742 N N . ASP A 1 88 ? -5.135 4.231 0.758 1.00 83.69 88 ASP A N 1
ATOM 743 C CA . ASP A 1 88 ? -4.322 3.088 0.343 1.00 83.69 88 ASP A CA 1
ATOM 744 C C . ASP A 1 88 ? -4.415 2.818 -1.169 1.00 83.69 88 ASP A C 1
ATOM 746 O O . ASP A 1 88 ? -3.393 2.554 -1.818 1.00 83.69 88 ASP A O 1
ATOM 750 N N . ASN A 1 89 ? -5.616 2.924 -1.751 1.00 83.50 89 ASN A N 1
ATOM 751 C CA . ASN A 1 89 ? -5.859 2.681 -3.176 1.00 83.50 89 ASN A CA 1
ATOM 752 C C . ASN A 1 89 ? -5.231 3.756 -4.072 1.00 83.50 89 ASN A C 1
ATOM 754 O O . ASN A 1 89 ? -4.570 3.420 -5.058 1.00 83.50 89 ASN A O 1
ATOM 758 N N . ARG A 1 90 ? -5.346 5.042 -3.703 1.00 79.75 90 ARG A N 1
ATOM 759 C CA . ARG A 1 90 ? -4.754 6.160 -4.467 1.00 79.75 90 ARG A CA 1
ATOM 760 C C . ARG A 1 90 ? -3.251 5.988 -4.682 1.00 79.75 90 ARG A C 1
ATOM 762 O O . ARG A 1 90 ? -2.725 6.425 -5.701 1.00 79.75 90 ARG A O 1
ATOM 769 N N . LYS A 1 91 ? -2.539 5.353 -3.748 1.00 65.69 91 LYS A N 1
ATOM 770 C CA . LYS A 1 91 ? -1.093 5.118 -3.884 1.00 65.69 91 LYS A CA 1
ATOM 771 C C . LYS A 1 91 ? -0.750 3.925 -4.772 1.00 65.69 91 LYS A C 1
ATOM 773 O O . LYS A 1 91 ? 0.266 3.989 -5.461 1.00 65.69 91 LYS A O 1
ATOM 778 N N . GLY A 1 92 ? -1.588 2.886 -4.800 1.00 63.66 92 GLY A N 1
ATOM 779 C CA . GLY A 1 92 ? -1.390 1.729 -5.682 1.00 63.66 92 GLY A CA 1
ATOM 780 C C . GLY A 1 92 ? -1.466 2.093 -7.169 1.00 63.66 92 GLY A C 1
ATOM 781 O O . GLY A 1 92 ? -0.669 1.612 -7.975 1.00 63.66 92 GLY A O 1
ATOM 782 N N . GLU A 1 93 ? -2.363 3.012 -7.537 1.00 61.06 93 GLU A N 1
ATOM 783 C CA . GLU A 1 93 ? -2.459 3.486 -8.923 1.00 61.06 93 GLU A CA 1
ATOM 784 C C . GLU A 1 93 ? -1.219 4.277 -9.357 1.00 61.06 93 GLU A C 1
ATOM 786 O O . GLU A 1 93 ? -0.741 4.113 -10.481 1.00 61.06 93 GLU A O 1
ATOM 791 N N . VAL A 1 94 ? -0.643 5.096 -8.470 1.00 60.47 94 VAL A N 1
ATOM 792 C CA . VAL A 1 94 ? 0.559 5.880 -8.798 1.00 6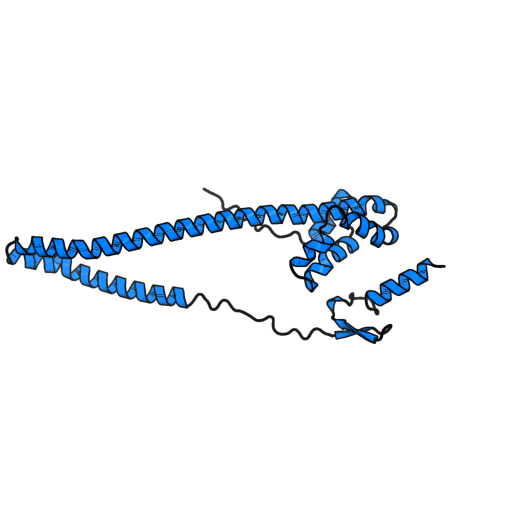0.47 94 VAL A CA 1
ATOM 793 C C . VAL A 1 94 ? 1.798 4.987 -8.917 1.00 60.47 94 VAL A C 1
ATOM 795 O O . VAL A 1 94 ? 2.631 5.238 -9.788 1.00 60.47 94 VAL A O 1
ATOM 798 N N . SER A 1 95 ? 1.927 3.935 -8.097 1.00 56.56 95 SER A N 1
ATOM 799 C CA . SER A 1 95 ? 3.066 3.012 -8.212 1.00 56.56 95 SER A CA 1
ATOM 800 C C . SER A 1 95 ? 3.037 2.223 -9.524 1.00 56.56 95 SER A C 1
ATOM 802 O O . SER A 1 95 ? 4.062 2.143 -10.192 1.00 56.56 95 SER A O 1
ATOM 804 N N . SER A 1 96 ? 1.864 1.732 -9.946 1.00 57.88 96 SER A N 1
ATOM 805 C CA . SER A 1 96 ? 1.739 0.953 -11.192 1.00 57.88 96 SER A CA 1
ATOM 806 C C . SER A 1 96 ? 2.161 1.739 -12.442 1.00 57.88 96 SER A C 1
ATOM 808 O O . SER A 1 96 ? 2.917 1.231 -13.265 1.00 57.88 96 SER A O 1
ATOM 810 N N . LYS A 1 97 ? 1.780 3.022 -12.540 1.00 60.28 97 LYS A N 1
ATOM 811 C CA . LYS A 1 97 ? 2.174 3.883 -13.668 1.00 60.28 97 LYS A CA 1
ATOM 812 C C . LYS A 1 97 ? 3.680 4.122 -13.740 1.00 60.28 97 LYS A C 1
ATOM 814 O O . LYS A 1 97 ? 4.236 4.149 -14.835 1.00 60.28 97 LYS A O 1
ATOM 819 N N . LYS A 1 98 ? 4.344 4.285 -12.590 1.00 58.62 98 LYS A N 1
ATOM 820 C CA . LYS A 1 98 ? 5.804 4.446 -12.549 1.00 58.62 98 LYS A CA 1
ATOM 821 C C . LYS A 1 98 ? 6.526 3.169 -12.974 1.00 58.62 98 LYS A C 1
ATOM 823 O O . LYS A 1 98 ? 7.555 3.258 -13.639 1.00 58.62 98 LYS A O 1
ATOM 828 N N . ASP A 1 99 ? 6.006 1.999 -12.608 1.00 56.59 99 ASP A N 1
ATOM 829 C CA . ASP A 1 99 ? 6.607 0.726 -13.006 1.00 56.59 99 ASP A CA 1
ATOM 830 C C . ASP A 1 99 ? 6.502 0.505 -14.521 1.00 56.59 99 ASP A C 1
ATOM 832 O O . ASP A 1 99 ? 7.499 0.137 -15.145 1.00 56.59 99 ASP A O 1
ATOM 836 N N . ASP A 1 100 ? 5.364 0.838 -15.133 1.00 64.38 100 ASP A N 1
ATOM 837 C CA . ASP A 1 100 ? 5.185 0.763 -16.589 1.00 64.38 100 ASP A CA 1
ATOM 838 C C . ASP A 1 100 ? 6.121 1.726 -17.344 1.00 64.38 100 ASP A C 1
ATOM 840 O O . ASP A 1 100 ? 6.766 1.341 -18.325 1.00 64.38 100 ASP A O 1
ATOM 844 N N . GLU A 1 101 ? 6.269 2.963 -16.860 1.00 67.38 101 GLU A N 1
ATOM 845 C CA . GLU A 1 101 ? 7.165 3.965 -17.453 1.00 67.38 101 GLU A CA 1
ATOM 846 C C . GLU A 1 101 ? 8.642 3.548 -17.323 1.00 67.38 101 GLU A C 1
ATOM 848 O O . GLU A 1 101 ? 9.415 3.608 -18.285 1.00 67.38 101 GLU A O 1
ATOM 853 N N . ARG A 1 102 ? 9.021 2.992 -16.164 1.00 63.12 102 ARG A N 1
ATOM 854 C CA . ARG A 1 102 ? 10.370 2.468 -15.906 1.00 63.12 102 ARG A CA 1
ATOM 855 C C . ARG A 1 102 ? 10.682 1.218 -16.734 1.00 63.12 102 ARG A C 1
ATOM 857 O O . ARG A 1 102 ? 11.831 1.025 -17.141 1.00 63.12 102 ARG A O 1
ATOM 864 N N . ILE A 1 103 ? 9.696 0.358 -16.995 1.00 68.56 103 ILE A N 1
ATOM 865 C CA . ILE A 1 103 ? 9.837 -0.787 -17.909 1.00 68.56 103 ILE A CA 1
ATOM 866 C C . ILE A 1 103 ? 10.026 -0.288 -19.350 1.00 68.56 103 ILE A C 1
ATOM 868 O O . ILE A 1 103 ? 10.910 -0.787 -20.055 1.00 68.56 103 ILE A O 1
ATOM 872 N N . GLY A 1 104 ? 9.278 0.740 -19.761 1.00 68.62 104 GLY A N 1
ATOM 873 C CA . GLY A 1 104 ? 9.430 1.400 -21.059 1.00 68.62 104 GLY A CA 1
ATOM 874 C C . GLY A 1 104 ? 10.834 1.974 -21.282 1.00 68.62 104 GLY A C 1
ATOM 875 O O . GLY A 1 104 ? 11.472 1.678 -22.295 1.00 68.62 104 GLY A O 1
ATOM 876 N N . GLU A 1 105 ? 11.372 2.715 -20.310 1.00 66.88 105 GLU A N 1
ATOM 877 C CA . GLU A 1 105 ? 12.728 3.277 -20.401 1.00 66.88 105 GLU A CA 1
ATOM 878 C C . GLU A 1 105 ? 13.827 2.206 -20.436 1.00 66.88 105 GLU A C 1
ATOM 880 O O . GLU A 1 105 ? 14.804 2.335 -21.184 1.00 66.88 105 GLU A O 1
ATOM 885 N N . LYS A 1 106 ? 13.685 1.124 -19.656 1.00 67.50 106 LYS A N 1
ATOM 886 C CA . LYS A 1 106 ? 14.645 0.006 -19.668 1.00 67.50 106 LYS A CA 1
ATOM 887 C C . LYS A 1 106 ? 14.665 -0.709 -21.017 1.00 67.50 106 LYS A C 1
ATOM 889 O O . LYS A 1 106 ? 15.749 -0.978 -21.535 1.00 67.50 106 LYS A O 1
ATOM 894 N N . SER A 1 107 ? 13.493 -0.955 -21.603 1.00 71.44 107 SER A N 1
ATOM 895 C CA . SER A 1 107 ? 13.356 -1.518 -22.953 1.00 71.44 107 SER A CA 1
ATOM 896 C C . SER A 1 107 ? 14.059 -0.643 -24.000 1.00 71.44 107 SER A C 1
ATOM 898 O O . SER A 1 107 ? 14.857 -1.135 -24.803 1.00 71.44 107 SER A O 1
ATOM 900 N N . LEU A 1 108 ? 13.857 0.677 -23.937 1.00 69.12 108 LEU A N 1
ATOM 901 C CA . LEU A 1 108 ? 14.428 1.621 -24.898 1.00 69.12 108 LEU A CA 1
ATOM 902 C C . LEU A 1 108 ? 15.959 1.720 -24.774 1.00 69.12 108 LEU A C 1
ATOM 904 O O . LEU A 1 108 ? 16.671 1.674 -25.781 1.00 69.12 108 LEU A O 1
ATOM 908 N N . ARG A 1 109 ? 16.497 1.738 -23.546 1.00 68.06 109 ARG A N 1
ATOM 909 C CA . ARG A 1 109 ? 17.951 1.656 -23.306 1.00 68.06 109 ARG A CA 1
ATOM 910 C C . ARG A 1 109 ? 18.548 0.336 -23.796 1.00 68.06 109 ARG A C 1
ATOM 912 O O . ARG A 1 109 ? 19.642 0.335 -24.364 1.00 68.06 109 ARG A O 1
ATOM 919 N N . GLN A 1 110 ? 17.846 -0.781 -23.609 1.00 67.12 110 GLN A N 1
ATOM 920 C CA . GLN A 1 110 ? 18.308 -2.090 -24.067 1.00 67.12 110 GLN A CA 1
ATOM 921 C C . GLN A 1 110 ? 18.343 -2.173 -25.602 1.00 67.12 110 GLN A C 1
ATOM 923 O O . GLN A 1 110 ? 19.322 -2.675 -26.161 1.00 67.12 110 GLN A O 1
ATOM 928 N N . ALA A 1 111 ? 17.352 -1.596 -26.287 1.00 64.06 111 ALA A N 1
ATOM 929 C CA . ALA A 1 111 ? 17.329 -1.494 -27.745 1.00 64.06 111 ALA A CA 1
ATOM 930 C C . ALA A 1 111 ? 18.485 -0.631 -28.292 1.00 64.06 111 ALA A C 1
ATOM 932 O O . ALA A 1 111 ? 19.175 -1.037 -29.231 1.00 64.06 111 ALA A O 1
ATOM 933 N N . MET A 1 112 ? 18.770 0.517 -27.667 1.00 62.47 112 MET A N 1
ATOM 934 C CA . MET A 1 112 ? 19.875 1.393 -28.086 1.00 62.47 112 MET A CA 1
ATOM 935 C C . MET A 1 112 ? 21.260 0.764 -27.855 1.00 62.47 112 MET A C 1
ATOM 937 O O . MET A 1 112 ? 22.144 0.882 -28.707 1.00 62.47 112 MET A O 1
ATOM 941 N N . CYS A 1 113 ? 21.452 0.031 -26.754 1.00 59.19 113 CYS A N 1
ATOM 942 C CA . CYS A 1 113 ? 22.695 -0.705 -26.494 1.00 59.19 113 CYS A CA 1
ATOM 943 C C . CYS A 1 113 ? 22.907 -1.894 -27.450 1.00 59.19 113 CYS A C 1
ATOM 945 O O . CYS A 1 113 ? 24.053 -2.236 -27.751 1.00 59.19 113 CYS A O 1
ATOM 947 N N . GLY A 1 114 ? 21.832 -2.522 -27.941 1.00 53.97 114 GLY A N 1
ATOM 948 C CA . GLY A 1 114 ? 21.907 -3.599 -28.934 1.00 53.97 114 GLY A CA 1
ATOM 949 C C . GLY A 1 114 ? 22.352 -3.106 -30.314 1.00 53.97 114 GLY A C 1
ATOM 950 O O . GLY A 1 114 ? 23.251 -3.691 -30.920 1.00 53.97 114 GLY A O 1
ATOM 951 N N . GLY A 1 115 ? 21.784 -1.989 -30.784 1.00 57.72 115 GLY A N 1
ATOM 952 C CA . GLY A 1 115 ? 22.119 -1.408 -32.090 1.00 57.72 115 GLY A CA 1
ATOM 953 C C . GLY A 1 115 ? 23.564 -0.905 -32.185 1.00 57.72 115 GLY A C 1
ATOM 954 O O . GLY A 1 115 ? 24.244 -1.146 -33.184 1.00 57.72 115 GLY A O 1
ATOM 955 N N . LEU A 1 116 ? 24.074 -0.275 -31.120 1.00 57.94 116 LEU A N 1
ATOM 956 C CA . LEU A 1 116 ? 25.430 0.282 -31.106 1.00 57.94 116 LEU A CA 1
ATOM 957 C C . LEU A 1 116 ? 26.517 -0.807 -31.166 1.00 57.94 116 LEU A C 1
ATOM 959 O O . LEU A 1 116 ? 27.534 -0.626 -31.835 1.00 57.94 116 LEU A O 1
ATOM 963 N N . LYS A 1 117 ? 26.290 -1.968 -30.532 1.00 58.53 117 LYS A N 1
ATOM 964 C CA . LYS A 1 117 ? 27.223 -3.109 -30.580 1.00 58.53 117 LYS A CA 1
ATOM 965 C C . LYS A 1 117 ? 27.343 -3.696 -31.990 1.00 58.53 117 LYS A C 1
ATOM 967 O O . LYS A 1 117 ? 28.451 -3.997 -32.426 1.00 58.53 117 LYS A O 1
ATOM 972 N N . MET A 1 118 ? 26.231 -3.806 -32.719 1.00 61.56 118 MET A N 1
ATOM 973 C CA . MET A 1 118 ? 26.221 -4.347 -34.087 1.00 61.56 118 MET A CA 1
ATOM 974 C C . MET A 1 118 ? 26.918 -3.410 -35.088 1.00 61.56 118 MET A C 1
ATOM 976 O O . MET A 1 118 ? 27.671 -3.869 -35.952 1.00 61.56 118 MET A O 1
ATOM 980 N N . ALA A 1 119 ? 26.743 -2.093 -34.939 1.00 64.81 119 ALA A N 1
ATOM 981 C CA . ALA A 1 119 ? 27.437 -1.107 -35.769 1.00 64.81 119 ALA A CA 1
ATOM 982 C C . ALA A 1 119 ? 28.964 -1.134 -35.553 1.00 64.81 119 ALA A C 1
ATOM 984 O O . ALA A 1 119 ? 29.730 -1.064 -36.516 1.00 64.81 119 ALA A O 1
ATOM 985 N N . PHE A 1 120 ? 29.414 -1.307 -34.305 1.00 66.81 120 PHE A N 1
ATOM 986 C CA . PHE A 1 120 ? 30.840 -1.342 -33.965 1.00 66.81 120 PHE A CA 1
ATOM 987 C C . PHE A 1 120 ? 31.559 -2.576 -34.534 1.00 66.81 120 PHE A C 1
ATOM 989 O O . PHE A 1 120 ? 32.653 -2.451 -35.082 1.00 66.81 120 PHE A O 1
ATOM 996 N N . VAL A 1 121 ? 30.929 -3.756 -34.477 1.00 69.25 121 VAL A N 1
ATOM 997 C CA . VAL A 1 121 ? 31.481 -4.995 -35.066 1.00 69.25 121 VAL A CA 1
ATOM 998 C C . VAL A 1 121 ? 31.638 -4.862 -36.583 1.00 69.25 121 VAL A C 1
ATOM 1000 O O . VAL A 1 121 ? 32.652 -5.274 -37.145 1.00 69.25 121 VAL A O 1
ATOM 1003 N N . THR A 1 122 ? 30.669 -4.225 -37.243 1.00 69.25 122 THR A N 1
ATOM 1004 C CA . THR A 1 122 ? 30.685 -4.035 -38.700 1.00 69.25 122 THR A CA 1
ATOM 1005 C C . THR A 1 122 ? 31.805 -3.080 -39.136 1.00 69.25 122 THR A C 1
ATOM 1007 O O . THR A 1 122 ? 32.530 -3.366 -40.088 1.00 69.25 122 THR A O 1
ATOM 1010 N N . LEU A 1 123 ? 32.017 -1.979 -38.405 1.00 69.25 123 LEU A N 1
ATOM 1011 C CA . LEU A 1 123 ? 33.098 -1.024 -38.686 1.00 69.25 123 LEU A CA 1
ATOM 1012 C C . LEU A 1 123 ? 34.493 -1.616 -38.437 1.00 69.25 123 LEU A C 1
ATOM 1014 O O . LEU A 1 123 ? 35.386 -1.424 -39.261 1.00 69.25 123 LEU A O 1
ATOM 1018 N N . ILE A 1 124 ? 34.679 -2.380 -37.355 1.00 74.62 124 ILE A N 1
ATOM 1019 C CA . ILE A 1 124 ? 35.967 -3.026 -37.055 1.00 74.62 124 ILE A CA 1
ATOM 1020 C C . ILE A 1 124 ? 36.328 -4.084 -38.109 1.00 74.62 124 ILE A C 1
ATOM 1022 O O . ILE A 1 124 ? 37.506 -4.266 -38.389 1.00 74.62 124 ILE A O 1
ATOM 1026 N N . GLY A 1 125 ? 35.354 -4.762 -38.723 1.00 73.00 125 GLY A N 1
ATOM 1027 C CA . GLY A 1 125 ? 35.625 -5.752 -39.772 1.00 73.00 125 GLY A CA 1
ATOM 1028 C C . GLY A 1 125 ? 35.982 -5.144 -41.134 1.00 73.00 125 GLY A C 1
ATOM 1029 O O . GLY A 1 125 ? 36.886 -5.631 -41.812 1.00 73.00 125 GLY A O 1
ATOM 1030 N N . ILE A 1 126 ? 35.291 -4.076 -41.547 1.00 77.44 126 ILE A N 1
ATOM 1031 C CA . ILE A 1 126 ? 35.412 -3.525 -42.910 1.00 77.44 126 ILE A CA 1
ATOM 1032 C C . ILE A 1 126 ? 36.632 -2.604 -43.056 1.00 77.44 126 ILE A C 1
ATOM 1034 O O . ILE A 1 126 ? 37.292 -2.617 -44.097 1.00 77.44 126 ILE A O 1
ATOM 1038 N N . VAL A 1 127 ? 36.968 -1.823 -42.024 1.00 77.75 127 VAL A N 1
ATOM 1039 C CA . VAL A 1 127 ? 38.061 -0.835 -42.092 1.00 77.75 127 VAL A CA 1
ATOM 1040 C C . VAL A 1 127 ? 39.441 -1.478 -42.326 1.00 77.75 127 VAL A C 1
ATOM 1042 O O . VAL A 1 127 ? 40.159 -0.996 -43.202 1.00 77.75 127 VAL A O 1
ATOM 1045 N N . PRO A 1 128 ? 39.833 -2.575 -41.646 1.00 76.25 128 PRO A N 1
ATOM 1046 C CA . PRO A 1 128 ? 41.115 -3.237 -41.893 1.00 76.25 128 PRO A CA 1
ATOM 1047 C C . PRO A 1 128 ? 41.211 -3.850 -43.293 1.00 76.25 128 PRO A C 1
ATOM 1049 O O . PRO A 1 128 ? 42.269 -3.786 -43.913 1.00 76.25 128 PRO A O 1
ATOM 1052 N N . LEU A 1 129 ? 40.103 -4.397 -43.812 1.00 77.88 129 LEU A N 1
ATOM 1053 C CA . LEU A 1 129 ? 40.039 -4.927 -45.176 1.00 77.88 129 LEU A CA 1
ATOM 1054 C C . LEU A 1 129 ? 40.257 -3.811 -46.201 1.00 77.88 129 LEU A C 1
ATOM 1056 O O . LEU A 1 129 ? 41.120 -3.937 -47.065 1.00 77.88 129 LEU A O 1
ATOM 1060 N N . ALA A 1 130 ? 39.538 -2.694 -46.074 1.00 80.31 130 ALA A N 1
ATOM 1061 C CA . ALA A 1 130 ? 39.721 -1.543 -46.956 1.00 80.31 130 ALA A CA 1
ATOM 1062 C C . ALA A 1 130 ? 41.148 -0.971 -46.868 1.00 80.31 130 ALA A C 1
ATOM 1064 O O . ALA A 1 130 ? 41.760 -0.669 -47.893 1.00 80.31 130 ALA A O 1
ATOM 1065 N N . TYR A 1 131 ? 41.710 -0.884 -45.659 1.00 78.31 131 TYR A N 1
ATOM 1066 C CA . TYR A 1 131 ? 43.083 -0.430 -45.444 1.00 78.31 131 TYR A CA 1
ATOM 1067 C C . TYR A 1 131 ? 44.114 -1.345 -46.121 1.00 78.31 131 TYR A C 1
ATOM 1069 O O . TYR A 1 131 ? 45.048 -0.846 -46.752 1.00 78.31 131 TYR A O 1
ATOM 1077 N N . PHE A 1 132 ? 43.930 -2.668 -46.056 1.00 77.25 132 PHE A N 1
ATOM 1078 C CA . PHE A 1 132 ? 44.796 -3.647 -46.722 1.00 77.25 132 PHE A CA 1
ATOM 1079 C C . PHE A 1 132 ? 44.809 -3.469 -48.249 1.00 77.25 132 PHE A C 1
ATOM 1081 O O . PHE A 1 132 ? 45.869 -3.488 -48.870 1.00 77.25 132 PHE A O 1
ATOM 1088 N N . PHE A 1 133 ? 43.648 -3.213 -48.861 1.00 77.31 133 PHE A N 1
ATOM 1089 C CA . PHE A 1 133 ? 43.566 -2.954 -50.304 1.00 77.31 133 PHE A CA 1
ATOM 1090 C C . PHE A 1 133 ? 44.220 -1.630 -50.714 1.00 77.31 133 PHE A C 1
ATOM 1092 O O . PHE A 1 133 ? 44.895 -1.577 -51.740 1.00 77.31 133 PHE A O 1
ATOM 1099 N N . ILE A 1 134 ? 44.058 -0.569 -49.918 1.00 75.88 134 ILE A N 1
ATOM 1100 C CA . ILE A 1 134 ? 44.682 0.732 -50.203 1.00 75.88 134 ILE A CA 1
ATOM 1101 C C . ILE A 1 134 ? 46.205 0.634 -50.073 1.00 75.88 134 ILE A C 1
ATOM 1103 O O . ILE A 1 134 ? 46.927 1.140 -50.924 1.00 75.88 134 ILE A O 1
ATOM 1107 N N . SER A 1 135 ? 46.710 -0.058 -49.051 1.00 68.56 135 SER A N 1
ATOM 1108 C CA . SER A 1 135 ? 48.156 -0.201 -48.829 1.00 68.56 135 SER A CA 1
ATOM 1109 C C . SER A 1 135 ? 48.862 -1.063 -49.884 1.00 68.56 135 SER A C 1
ATOM 1111 O O . SER A 1 135 ? 50.046 -0.851 -50.118 1.00 68.56 135 SER A O 1
ATOM 1113 N N . ALA A 1 136 ? 48.151 -1.945 -50.594 1.00 73.19 136 ALA A N 1
ATOM 1114 C CA . ALA A 1 136 ? 48.696 -2.675 -51.744 1.00 73.19 136 ALA A CA 1
ATOM 1115 C C . ALA A 1 136 ? 48.905 -1.798 -52.999 1.00 73.19 136 ALA A C 1
ATOM 1117 O O . ALA A 1 136 ? 49.645 -2.185 -53.900 1.00 73.19 136 ALA A O 1
ATOM 1118 N N . LEU A 1 137 ? 48.256 -0.630 -53.070 1.00 72.56 137 LEU A N 1
ATOM 1119 C CA . LEU A 1 137 ? 48.357 0.307 -54.197 1.00 72.56 137 LEU A CA 1
ATOM 1120 C C . LEU A 1 137 ? 49.383 1.425 -53.962 1.00 72.56 137 LEU A C 1
ATOM 1122 O O . LEU A 1 137 ? 49.700 2.167 -54.891 1.00 72.56 137 LEU A O 1
ATOM 1126 N N . VAL A 1 138 ? 49.883 1.568 -52.734 1.00 67.62 138 VAL A N 1
ATOM 1127 C CA . VAL A 1 138 ? 50.786 2.649 -52.334 1.00 67.62 138 VAL A CA 1
ATOM 1128 C C . VAL A 1 138 ? 52.205 2.099 -52.181 1.00 67.62 138 VAL A C 1
ATOM 1130 O O . VAL A 1 138 ? 52.407 1.004 -51.664 1.00 67.62 138 VAL A O 1
ATOM 1133 N N . ASP A 1 139 ? 53.191 2.869 -52.641 1.00 75.44 139 ASP A N 1
ATOM 1134 C CA . ASP A 1 139 ? 54.613 2.519 -52.608 1.00 75.44 139 ASP A CA 1
ATOM 1135 C C . ASP A 1 139 ? 55.068 2.056 -51.205 1.00 75.44 139 ASP A C 1
ATOM 1137 O O . ASP A 1 139 ? 54.677 2.628 -50.179 1.00 75.44 139 ASP A O 1
ATOM 1141 N N . VAL A 1 140 ? 55.909 1.018 -51.152 1.00 72.44 140 VAL A N 1
ATOM 1142 C CA . VAL A 1 140 ? 56.275 0.266 -49.931 1.00 72.44 140 VAL A CA 1
ATOM 1143 C C . VAL A 1 140 ? 56.827 1.182 -48.830 1.00 72.44 140 VAL A C 1
ATOM 1145 O O . VAL A 1 140 ? 56.599 0.958 -47.639 1.00 72.44 140 VAL A O 1
ATOM 1148 N N . SER A 1 141 ? 57.517 2.253 -49.228 1.00 73.44 141 SER A N 1
ATOM 1149 C CA . SER A 1 141 ? 58.094 3.252 -48.323 1.00 73.44 141 SER A CA 1
ATOM 1150 C C . SER A 1 141 ? 57.040 4.065 -47.556 1.00 73.44 141 SER A C 1
ATOM 1152 O O . SER A 1 141 ? 57.214 4.341 -46.368 1.00 73.44 141 SER A O 1
ATOM 1154 N N . VAL A 1 142 ? 55.914 4.395 -48.193 1.00 76.88 142 VAL A N 1
ATOM 1155 C CA . VAL A 1 142 ? 54.805 5.135 -47.571 1.00 76.88 142 VAL A CA 1
ATOM 1156 C C . VAL A 1 142 ? 53.965 4.201 -46.695 1.00 76.88 142 VAL A C 1
ATOM 1158 O O . VAL A 1 142 ? 53.539 4.595 -45.608 1.00 76.88 142 VAL A O 1
ATOM 1161 N N . GLY A 1 143 ? 53.796 2.939 -47.106 1.00 75.06 143 GLY A N 1
ATOM 1162 C CA . GLY A 1 143 ? 53.104 1.922 -46.307 1.00 75.06 143 GLY A CA 1
ATOM 1163 C C . GLY A 1 143 ? 53.751 1.686 -44.936 1.00 75.06 143 GLY A C 1
ATOM 1164 O O . GLY A 1 143 ? 53.052 1.617 -43.923 1.00 75.06 143 GLY A O 1
ATOM 1165 N N . LEU A 1 144 ? 55.088 1.645 -44.879 1.00 79.50 144 LEU A N 1
ATOM 1166 C CA . LEU A 1 144 ? 55.832 1.471 -43.625 1.00 79.50 144 LEU A CA 1
ATOM 1167 C C . LEU A 1 144 ? 55.632 2.654 -42.660 1.00 79.50 144 LEU A C 1
ATOM 1169 O O . LEU A 1 144 ? 55.458 2.457 -41.458 1.00 79.50 144 LEU A O 1
ATOM 1173 N N . TYR A 1 145 ? 55.619 3.883 -43.181 1.00 82.88 145 TYR A N 1
ATOM 1174 C CA . TYR A 1 145 ? 55.432 5.090 -42.372 1.00 82.88 145 TYR A CA 1
ATOM 1175 C C . TYR A 1 145 ? 54.039 5.140 -41.727 1.00 82.88 145 TYR A C 1
ATOM 1177 O O . TYR A 1 145 ? 53.916 5.396 -40.527 1.00 82.88 145 TYR A O 1
ATOM 1185 N N . ILE A 1 146 ? 52.989 4.819 -42.492 1.00 77.75 146 ILE A N 1
ATOM 1186 C CA . ILE A 1 146 ? 51.615 4.781 -41.970 1.00 77.75 146 ILE A CA 1
ATOM 1187 C C . ILE A 1 146 ? 51.465 3.663 -40.929 1.00 77.75 146 ILE A C 1
ATOM 1189 O O . ILE A 1 146 ? 50.836 3.873 -39.891 1.00 77.75 146 ILE A O 1
ATOM 1193 N N . PHE A 1 147 ? 52.090 2.501 -41.149 1.00 77.94 147 PHE A N 1
ATOM 1194 C CA . PHE A 1 147 ? 52.071 1.403 -40.180 1.00 77.94 147 PHE A CA 1
ATOM 1195 C C . PHE A 1 147 ? 52.669 1.806 -38.825 1.00 77.94 147 PHE A C 1
ATOM 1197 O O . PHE A 1 147 ? 52.093 1.500 -37.782 1.00 77.94 147 PHE A O 1
ATOM 1204 N N . LEU A 1 148 ? 53.784 2.538 -38.820 1.00 84.94 148 LEU A N 1
ATOM 1205 C CA . LEU A 1 148 ? 54.415 2.984 -37.576 1.00 84.94 148 LEU A CA 1
ATOM 1206 C C . LEU A 1 148 ? 53.576 4.036 -36.836 1.00 84.94 148 LEU A C 1
ATOM 1208 O O . LEU A 1 148 ? 53.476 3.976 -35.613 1.00 84.94 148 LEU A O 1
ATOM 1212 N N . ILE A 1 149 ? 52.945 4.969 -37.555 1.00 85.62 149 ILE A N 1
ATOM 1213 C CA . ILE A 1 149 ? 52.170 6.056 -36.932 1.00 85.62 149 ILE A CA 1
ATOM 1214 C C . ILE A 1 149 ? 50.785 5.603 -36.481 1.00 85.62 149 ILE A C 1
ATOM 1216 O O . ILE A 1 149 ? 50.319 6.035 -35.433 1.00 85.62 149 ILE A O 1
ATOM 1220 N N . VAL A 1 150 ? 50.112 4.754 -37.257 1.00 83.62 150 VAL A N 1
ATOM 1221 C CA . VAL A 1 150 ? 48.719 4.366 -36.992 1.00 83.62 150 VAL A CA 1
ATOM 1222 C C . VAL A 1 150 ? 48.637 2.976 -36.370 1.00 83.62 150 VAL A C 1
ATOM 1224 O O . VAL A 1 150 ? 47.878 2.764 -35.425 1.00 83.62 150 VAL A O 1
ATOM 1227 N N . GLY A 1 151 ? 49.441 2.030 -36.858 1.00 82.44 151 GLY A N 1
ATOM 1228 C CA . GLY A 1 151 ? 49.402 0.636 -36.417 1.00 82.44 151 GLY A CA 1
ATOM 12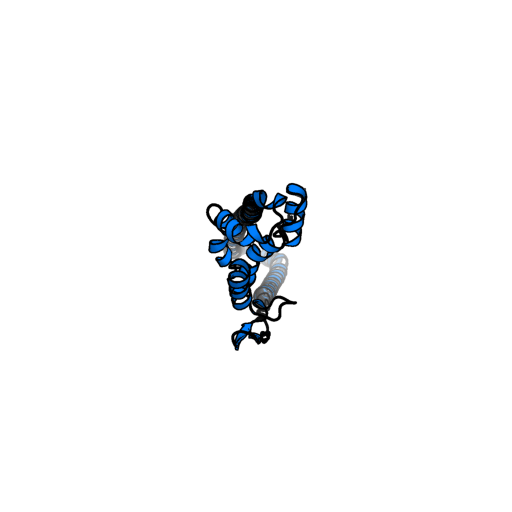29 C C . GLY A 1 151 ? 49.861 0.460 -34.973 1.00 82.44 151 GLY A C 1
ATOM 1230 O O . GLY A 1 151 ? 49.187 -0.222 -34.198 1.00 82.44 151 GLY A O 1
ATOM 1231 N N . ILE A 1 152 ? 50.957 1.120 -34.577 1.00 85.06 152 ILE A N 1
ATOM 1232 C CA . ILE A 1 152 ? 51.469 1.014 -33.205 1.00 85.06 152 ILE A CA 1
ATOM 1233 C C . ILE A 1 152 ? 50.437 1.554 -32.196 1.00 85.06 152 ILE A C 1
ATOM 1235 O O . ILE A 1 152 ? 50.033 0.779 -31.325 1.00 85.06 152 ILE A O 1
ATOM 1239 N N . PRO A 1 153 ? 49.906 2.791 -32.306 1.00 87.19 153 PRO A N 1
ATOM 1240 C CA . PRO A 1 153 ? 48.906 3.279 -31.352 1.00 87.19 153 PRO A CA 1
ATOM 1241 C C . PRO A 1 153 ? 47.604 2.475 -31.344 1.00 87.19 153 PRO A C 1
ATOM 1243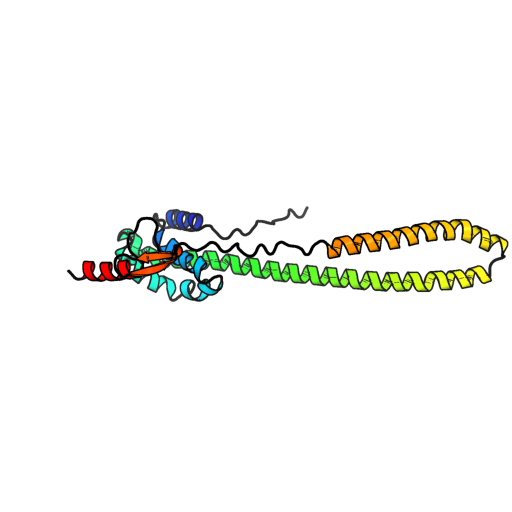 O O . PRO A 1 153 ? 47.031 2.250 -30.277 1.00 87.19 153 PRO A O 1
ATOM 1246 N N . ALA A 1 154 ? 47.155 1.989 -32.507 1.00 82.62 154 ALA A N 1
ATOM 1247 C CA . ALA A 1 154 ? 45.965 1.146 -32.594 1.00 82.62 154 ALA A CA 1
ATOM 1248 C C . ALA A 1 154 ? 46.133 -0.171 -31.816 1.00 82.62 154 ALA A C 1
ATOM 1250 O O . ALA A 1 154 ? 45.190 -0.612 -31.160 1.00 82.62 154 ALA A O 1
ATOM 1251 N N . SER A 1 155 ? 47.331 -0.767 -31.815 1.00 83.81 155 SER A N 1
ATOM 1252 C CA . SER A 1 155 ? 47.600 -1.989 -31.044 1.00 83.81 155 SER A CA 1
ATOM 1253 C C . SER A 1 155 ? 47.523 -1.778 -29.522 1.00 83.81 155 SER A C 1
ATOM 1255 O O . SER A 1 155 ? 46.958 -2.612 -28.805 1.00 83.81 155 SER A O 1
ATOM 1257 N N . PHE A 1 156 ? 48.002 -0.631 -29.023 1.00 86.06 156 PHE A N 1
ATOM 1258 C CA . PHE A 1 156 ? 47.863 -0.253 -27.612 1.00 86.06 156 PHE A CA 1
ATOM 1259 C C . PHE A 1 156 ? 46.405 0.011 -27.238 1.00 86.06 156 PHE A C 1
ATOM 1261 O O . PHE A 1 156 ? 45.943 -0.453 -26.195 1.00 86.06 156 PHE A O 1
ATOM 1268 N N . PHE A 1 157 ? 45.661 0.701 -28.105 1.00 81.94 157 PHE A N 1
ATOM 1269 C CA . PHE A 1 157 ? 44.244 0.970 -27.884 1.00 81.94 157 PHE A CA 1
ATOM 1270 C C . PHE A 1 157 ? 43.409 -0.316 -27.871 1.00 81.94 157 PHE A C 1
ATOM 1272 O O . PHE A 1 157 ? 42.562 -0.496 -27.000 1.00 81.94 157 PHE A O 1
ATOM 1279 N N . PHE A 1 158 ? 43.689 -1.255 -28.778 1.00 83.69 158 PHE A N 1
ATOM 1280 C CA . PHE A 1 158 ? 43.027 -2.558 -28.794 1.00 83.69 158 PHE A CA 1
ATOM 1281 C C . PHE A 1 158 ? 43.307 -3.358 -27.515 1.00 83.69 158 PHE A C 1
ATOM 1283 O O . PHE A 1 158 ? 42.387 -3.909 -26.915 1.00 83.69 158 PHE A O 1
ATOM 1290 N N . SER A 1 159 ? 44.557 -3.353 -27.045 1.00 88.06 159 SER A N 1
ATOM 1291 C CA . SER A 1 159 ? 44.931 -4.007 -25.783 1.00 88.06 159 SER A CA 1
ATOM 1292 C C . SER A 1 159 ? 44.221 -3.377 -24.578 1.00 88.06 159 SER A C 1
ATOM 1294 O O . SER A 1 159 ? 43.747 -4.088 -23.693 1.00 88.06 159 SER A O 1
ATOM 1296 N N . PHE A 1 160 ? 44.085 -2.046 -24.565 1.00 86.62 160 PHE A N 1
ATOM 1297 C CA . PHE A 1 160 ? 43.317 -1.325 -23.549 1.00 86.62 160 PHE A CA 1
ATOM 1298 C C . PHE A 1 160 ? 41.829 -1.699 -23.579 1.00 86.62 160 PHE A C 1
ATOM 1300 O O . PHE A 1 160 ? 41.253 -1.973 -22.530 1.00 86.62 160 PHE A O 1
ATOM 1307 N N . LEU A 1 161 ? 41.214 -1.779 -24.765 1.00 85.25 161 LEU A N 1
ATOM 1308 C CA . LEU A 1 161 ? 39.812 -2.181 -24.910 1.00 85.25 161 LEU A CA 1
ATOM 1309 C C . LEU A 1 161 ? 39.557 -3.617 -24.439 1.00 85.25 161 LEU A C 1
ATOM 1311 O O . LEU A 1 161 ? 38.531 -3.870 -23.808 1.00 85.25 161 LEU A O 1
ATOM 1315 N N . LEU A 1 162 ? 40.472 -4.551 -24.720 1.00 85.88 162 LEU A N 1
ATOM 1316 C CA . LEU A 1 162 ? 40.361 -5.925 -24.225 1.00 85.88 162 LEU A CA 1
ATOM 1317 C C . LEU A 1 162 ? 40.402 -5.966 -22.695 1.00 85.88 162 LEU A C 1
ATOM 1319 O O . LEU A 1 162 ? 39.519 -6.571 -22.087 1.00 85.88 162 LEU A O 1
ATOM 1323 N N . LYS A 1 163 ? 41.355 -5.255 -22.080 1.00 89.31 163 LYS A N 1
ATOM 1324 C CA . LYS A 1 163 ? 41.461 -5.164 -20.619 1.00 89.31 163 LYS A CA 1
ATOM 1325 C C . LYS A 1 163 ? 40.231 -4.504 -19.987 1.00 89.31 163 LYS A C 1
ATOM 1327 O O . LYS A 1 163 ? 39.684 -5.019 -19.018 1.00 89.31 163 LYS A O 1
ATOM 1332 N N . TRP A 1 164 ? 39.746 -3.411 -20.574 1.00 84.94 164 TRP A N 1
ATOM 1333 C CA . TRP A 1 164 ? 38.533 -2.730 -20.119 1.00 84.94 164 TRP A CA 1
ATOM 1334 C C . TRP A 1 164 ? 37.301 -3.646 -20.174 1.00 84.94 164 TRP A C 1
ATOM 1336 O O . TRP A 1 164 ? 36.445 -3.622 -19.292 1.00 84.94 164 TRP A O 1
ATOM 1346 N N . ASN A 1 165 ? 37.199 -4.483 -21.210 1.00 84.75 165 ASN A N 1
ATOM 1347 C CA . ASN A 1 165 ? 36.102 -5.436 -21.347 1.00 84.75 165 ASN A CA 1
ATOM 1348 C C . ASN A 1 165 ? 36.168 -6.570 -20.305 1.00 84.75 165 ASN A C 1
ATOM 1350 O O . ASN A 1 165 ? 35.121 -7.045 -19.866 1.00 84.75 165 ASN A O 1
ATOM 1354 N N . GLU A 1 166 ? 37.365 -6.996 -19.891 1.00 85.94 166 GLU A N 1
ATOM 1355 C CA . GLU A 1 166 ? 37.537 -7.945 -18.781 1.00 85.94 166 GLU A CA 1
ATOM 1356 C C . GLU A 1 166 ? 37.119 -7.336 -17.436 1.00 85.94 166 GLU A C 1
ATOM 1358 O O . GLU A 1 166 ? 36.344 -7.957 -16.709 1.00 85.94 166 GLU A O 1
ATOM 1363 N N . GLU A 1 167 ? 37.536 -6.101 -17.141 1.00 85.44 167 GLU A N 1
ATOM 1364 C CA . GLU A 1 167 ? 37.142 -5.382 -15.916 1.00 85.44 167 GLU A CA 1
ATOM 1365 C C . GLU A 1 167 ? 35.630 -5.113 -15.860 1.00 85.44 167 GLU A C 1
ATOM 1367 O O . GLU A 1 167 ? 35.001 -5.184 -14.805 1.00 85.44 167 GLU A O 1
ATOM 1372 N N . LYS A 1 168 ? 34.992 -4.870 -17.009 1.00 81.56 168 LYS A N 1
ATOM 1373 C CA . LYS A 1 168 ? 33.536 -4.716 -17.052 1.00 81.56 168 LYS A CA 1
ATOM 1374 C C . LYS A 1 168 ? 32.803 -6.024 -16.725 1.00 81.56 168 LYS A C 1
ATOM 1376 O O . LYS A 1 168 ? 31.789 -5.995 -16.031 1.00 81.56 168 LYS A O 1
ATOM 1381 N N . LYS A 1 169 ? 33.312 -7.170 -17.193 1.00 81.06 169 LYS A N 1
ATOM 1382 C CA . LYS A 1 169 ? 32.730 -8.487 -16.878 1.00 81.06 169 LYS A CA 1
ATOM 1383 C C . LYS A 1 169 ? 32.877 -8.851 -15.399 1.00 81.06 169 LYS A C 1
ATOM 1385 O O . LYS A 1 169 ? 31.985 -9.505 -14.860 1.00 81.06 169 LYS A O 1
ATOM 1390 N N . SER A 1 170 ? 33.961 -8.443 -14.735 1.00 76.94 170 SER A N 1
ATOM 1391 C CA . SER A 1 170 ? 34.110 -8.668 -13.290 1.00 76.94 170 SER A CA 1
ATOM 1392 C C . SER A 1 170 ? 33.146 -7.803 -12.471 1.00 76.94 170 SER A C 1
ATOM 1394 O O . SER A 1 170 ? 32.567 -8.295 -11.509 1.00 76.94 170 SER A O 1
ATOM 1396 N N . LEU A 1 171 ? 32.880 -6.564 -12.898 1.00 76.31 171 LEU A N 1
ATOM 1397 C CA . LEU A 1 171 ? 31.857 -5.707 -12.284 1.00 76.31 171 LEU A CA 1
ATOM 1398 C C . LEU A 1 171 ? 30.438 -6.270 -12.454 1.00 76.31 171 LEU A C 1
ATOM 1400 O O . LEU A 1 171 ? 29.706 -6.382 -11.477 1.00 76.31 171 LEU A O 1
ATOM 1404 N N . GLU A 1 172 ? 30.063 -6.692 -13.666 1.00 76.06 172 GLU A N 1
ATOM 1405 C CA . GLU A 1 172 ? 28.726 -7.255 -13.926 1.00 76.06 172 GLU A CA 1
ATOM 1406 C C . GLU A 1 172 ? 28.499 -8.613 -13.231 1.00 76.06 172 GLU A C 1
ATOM 1408 O O . GLU A 1 172 ? 27.357 -8.965 -12.938 1.00 76.06 172 GLU A O 1
ATOM 1413 N N . SER A 1 173 ? 29.560 -9.375 -12.937 1.00 72.00 173 SER A N 1
ATOM 1414 C CA . SER A 1 173 ? 29.457 -10.635 -12.180 1.00 72.00 173 SER A CA 1
ATOM 1415 C C . SER A 1 173 ? 29.522 -10.458 -10.658 1.00 72.00 173 SER A C 1
ATOM 1417 O O . SER A 1 173 ? 29.084 -11.353 -9.940 1.00 72.00 173 SER A O 1
ATOM 1419 N N . GLY A 1 174 ? 30.006 -9.313 -10.163 1.00 58.94 174 GLY A N 1
ATOM 1420 C CA . GLY A 1 174 ? 30.093 -9.006 -8.731 1.00 58.94 174 GLY A CA 1
ATOM 1421 C C . GLY A 1 174 ? 28.824 -8.409 -8.110 1.00 58.94 174 GLY A C 1
ATOM 1422 O O . GLY A 1 174 ? 28.709 -8.371 -6.890 1.00 58.94 174 GLY A O 1
ATOM 1423 N N . GLU A 1 175 ? 27.851 -7.954 -8.907 1.00 53.19 175 GLU A N 1
ATOM 1424 C CA . GLU A 1 175 ? 26.698 -7.179 -8.408 1.00 53.19 175 GLU A CA 1
ATOM 1425 C C . GLU A 1 175 ? 25.433 -8.018 -8.104 1.00 53.19 175 GLU A C 1
ATOM 1427 O O . GLU A 1 175 ? 24.346 -7.476 -7.895 1.00 53.19 175 GLU A O 1
ATOM 1432 N N . PHE A 1 176 ? 25.550 -9.352 -8.047 1.00 47.16 176 PHE A N 1
ATOM 1433 C CA . PHE A 1 176 ? 24.429 -10.253 -7.733 1.00 47.16 176 PHE A CA 1
ATOM 1434 C C . PHE A 1 176 ? 24.689 -11.185 -6.538 1.00 47.16 176 PHE A C 1
ATOM 1436 O O . PHE A 1 176 ? 24.199 -12.306 -6.490 1.00 47.16 176 PHE A O 1
ATOM 1443 N N . GLU A 1 177 ? 25.386 -10.692 -5.520 1.00 52.12 177 GLU A N 1
ATOM 1444 C CA . GLU A 1 177 ? 25.168 -11.131 -4.136 1.00 52.12 177 GLU A CA 1
ATOM 1445 C C . GLU A 1 177 ? 24.455 -10.002 -3.390 1.00 52.12 177 GLU A C 1
ATOM 1447 O O . GLU A 1 177 ? 24.961 -9.398 -2.453 1.00 52.12 177 GLU A O 1
ATOM 1452 N N . ARG A 1 178 ? 23.242 -9.665 -3.845 1.00 50.56 178 ARG A N 1
ATOM 1453 C CA . ARG A 1 178 ? 22.305 -8.975 -2.963 1.00 50.56 178 ARG A CA 1
ATOM 1454 C C . ARG A 1 178 ? 21.889 -10.008 -1.937 1.00 50.56 178 ARG A C 1
ATOM 1456 O O . ARG A 1 178 ? 21.139 -10.924 -2.280 1.00 50.56 178 ARG A O 1
ATOM 1463 N N . ASP A 1 179 ? 22.424 -9.850 -0.735 1.00 46.28 179 ASP A N 1
ATOM 1464 C CA . ASP A 1 179 ? 22.108 -10.602 0.465 1.00 46.28 179 ASP A CA 1
ATOM 1465 C C . ASP A 1 179 ? 20.632 -11.007 0.479 1.00 46.28 179 ASP A C 1
ATOM 1467 O O . ASP A 1 179 ? 19.734 -10.255 0.864 1.00 46.28 179 ASP A O 1
ATOM 1471 N N . LYS A 1 180 ? 20.376 -12.254 0.077 1.00 48.44 180 LYS A N 1
ATOM 1472 C CA . LYS A 1 180 ? 19.296 -13.022 0.672 1.00 48.44 180 LYS A CA 1
ATOM 1473 C C . LYS A 1 180 ? 19.768 -13.324 2.087 1.00 48.44 180 LYS A C 1
ATOM 1475 O O . LYS A 1 180 ? 20.132 -14.455 2.394 1.00 48.44 180 LYS A O 1
ATOM 1480 N N . GLU A 1 181 ? 19.774 -12.311 2.950 1.00 44.75 181 GLU A N 1
ATOM 1481 C CA . GLU A 1 181 ? 19.525 -12.586 4.352 1.00 44.75 181 GLU A CA 1
ATOM 1482 C C . GLU A 1 181 ? 18.120 -13.189 4.379 1.00 44.75 181 GLU A C 1
ATOM 1484 O O . GLU A 1 181 ? 17.102 -12.495 4.400 1.00 44.75 181 GLU A O 1
ATOM 1489 N N . GLU A 1 182 ? 18.074 -14.521 4.285 1.00 48.75 182 GLU A N 1
ATOM 1490 C CA . GLU A 1 182 ? 16.978 -15.297 4.833 1.00 48.75 182 GLU A CA 1
ATOM 1491 C C . GLU A 1 182 ? 16.645 -14.657 6.179 1.00 48.75 182 GLU A C 1
ATOM 1493 O O . GLU A 1 182 ? 17.565 -14.474 6.988 1.00 48.75 182 GLU A O 1
ATOM 1498 N N . PRO A 1 183 ? 15.384 -14.263 6.425 1.00 45.56 183 PRO A N 1
ATOM 1499 C CA . PRO A 1 183 ? 15.008 -13.729 7.717 1.00 45.56 183 PRO A CA 1
ATOM 1500 C C . PRO A 1 183 ? 15.398 -14.785 8.743 1.00 45.56 183 PRO A C 1
ATOM 1502 O O . PRO A 1 183 ? 14.766 -15.839 8.820 1.00 45.56 183 PRO A O 1
ATOM 1505 N N . LYS A 1 184 ? 16.499 -14.528 9.469 1.00 45.69 184 LYS A N 1
ATOM 1506 C CA . LYS A 1 184 ? 17.015 -15.412 10.509 1.00 45.69 184 LYS A CA 1
ATOM 1507 C C . LYS A 1 184 ? 15.828 -15.747 11.371 1.00 45.69 184 LYS A C 1
ATOM 1509 O O . LYS A 1 184 ? 15.277 -14.844 11.996 1.00 45.69 184 LYS A O 1
ATOM 1514 N N . ASN A 1 185 ? 15.448 -17.018 11.301 1.00 46.88 185 ASN A N 1
ATOM 1515 C CA . ASN A 1 185 ? 14.414 -17.708 12.045 1.00 46.88 185 ASN A CA 1
ATOM 1516 C C . ASN A 1 185 ? 14.298 -17.107 13.453 1.00 46.88 185 ASN A C 1
ATOM 1518 O O . ASN A 1 185 ? 14.953 -17.554 14.398 1.00 46.88 185 ASN A O 1
ATOM 1522 N N . ARG A 1 186 ? 13.521 -16.020 13.578 1.00 50.53 186 ARG A N 1
ATOM 1523 C CA . ARG A 1 186 ? 13.083 -15.501 14.863 1.00 50.53 186 ARG A CA 1
ATOM 1524 C C . ARG A 1 186 ? 12.190 -16.617 15.333 1.00 50.53 186 ARG A C 1
ATOM 1526 O O . ARG A 1 186 ? 11.090 -16.758 14.810 1.00 50.53 186 ARG A O 1
ATOM 1533 N N . LYS A 1 187 ? 12.712 -17.438 16.246 1.00 52.03 187 LYS A N 1
ATOM 1534 C CA . LYS A 1 187 ? 11.906 -18.315 17.085 1.00 52.03 187 LYS A CA 1
ATOM 1535 C C . LYS A 1 187 ? 10.771 -17.437 17.588 1.00 52.03 187 LYS A C 1
ATOM 1537 O O . LYS A 1 187 ? 11.005 -16.588 18.443 1.00 52.03 187 LYS A O 1
ATOM 1542 N N . SER A 1 188 ? 9.610 -17.540 16.950 1.00 60.25 188 SER A N 1
ATOM 1543 C CA . SER A 1 188 ? 8.417 -16.856 17.406 1.00 60.25 188 SER A CA 1
ATOM 1544 C C . SER A 1 188 ? 8.199 -17.388 18.805 1.00 60.25 188 SER A C 1
ATOM 1546 O O . SER A 1 188 ? 8.058 -18.607 18.968 1.00 60.25 188 SER A O 1
ATOM 1548 N N . SER A 1 189 ? 8.265 -16.520 19.808 1.00 76.25 189 SER A N 1
ATOM 1549 C CA . SER A 1 189 ? 7.750 -16.886 21.112 1.00 76.25 189 SER A CA 1
ATOM 1550 C C . SER A 1 189 ? 6.309 -17.350 20.891 1.00 76.25 189 SER A C 1
ATOM 1552 O O . SER A 1 189 ? 5.553 -16.837 20.061 1.00 76.25 189 SER A O 1
ATOM 1554 N N . LEU A 1 190 ? 6.024 -18.498 21.477 1.00 85.69 190 LEU A N 1
ATOM 1555 C CA . LEU A 1 190 ? 4.722 -19.125 21.455 1.00 85.69 190 LEU A CA 1
ATOM 1556 C C . LEU A 1 190 ? 4.224 -18.972 22.885 1.00 85.69 190 LEU A C 1
ATOM 1558 O O . LEU A 1 190 ? 4.896 -19.416 23.817 1.00 85.69 190 LEU A O 1
ATOM 1562 N N . HIS A 1 191 ? 3.094 -18.298 23.049 1.00 88.06 191 HIS A N 1
ATOM 1563 C CA . HIS A 1 191 ? 2.444 -18.076 24.331 1.00 88.06 191 HIS A CA 1
ATOM 1564 C C . HIS A 1 191 ? 1.283 -19.051 24.478 1.00 88.06 191 HIS A C 1
ATOM 1566 O O . HIS A 1 191 ? 0.550 -19.301 23.529 1.00 88.06 191 HIS A O 1
ATOM 1572 N N . GLU A 1 192 ? 1.103 -19.630 25.658 1.00 93.19 192 GLU A N 1
ATOM 1573 C CA . GLU A 1 192 ? -0.019 -20.526 25.927 1.00 93.19 192 GLU A CA 1
ATOM 1574 C C . GLU A 1 192 ? -1.139 -19.726 26.598 1.00 93.19 192 GLU A C 1
ATOM 1576 O O . GLU A 1 192 ? -0.930 -19.105 27.640 1.00 93.19 192 GLU A O 1
ATOM 1581 N N . CYS A 1 193 ? -2.320 -19.681 25.977 1.00 90.69 193 CYS A N 1
ATOM 1582 C CA . CYS A 1 193 ? -3.458 -18.944 26.515 1.00 90.69 193 CYS A CA 1
ATOM 1583 C C . CYS A 1 193 ? -3.965 -19.614 27.803 1.00 90.69 193 CYS A C 1
ATOM 1585 O O . CYS A 1 193 ? -4.391 -20.767 27.732 1.00 90.69 193 CYS A O 1
ATOM 1587 N N . PRO A 1 194 ? -4.012 -18.922 28.957 1.00 90.00 194 PRO A N 1
ATOM 1588 C CA . PRO A 1 194 ? -4.415 -19.532 30.224 1.00 90.00 194 PRO A CA 1
ATOM 1589 C C . PRO A 1 194 ? -5.889 -19.956 30.252 1.00 90.00 194 PRO A C 1
ATOM 1591 O O . PRO A 1 194 ? -6.242 -20.850 31.014 1.00 90.00 194 PRO A O 1
ATOM 1594 N N . ASN A 1 195 ? -6.746 -19.350 29.421 1.00 90.75 195 ASN A N 1
ATOM 1595 C CA . ASN A 1 195 ? -8.175 -19.668 29.394 1.00 90.75 195 ASN A CA 1
ATOM 1596 C C . ASN A 1 195 ? -8.482 -20.921 28.549 1.00 90.75 195 ASN A C 1
ATOM 1598 O O . ASN A 1 195 ? -9.162 -21.834 29.004 1.00 90.75 195 ASN A O 1
ATOM 1602 N N . CYS A 1 196 ? -7.955 -21.004 27.320 1.00 91.38 196 CYS A N 1
ATOM 1603 C CA . CYS A 1 196 ? -8.259 -22.121 26.412 1.00 91.38 196 CYS A CA 1
ATOM 1604 C C . CYS A 1 196 ? -7.126 -23.139 26.220 1.00 91.38 196 CYS A C 1
ATOM 1606 O O . CYS A 1 196 ? -7.318 -24.118 25.501 1.00 91.38 196 CYS A O 1
ATOM 1608 N N . GLY A 1 197 ? -5.941 -22.903 26.789 1.00 92.00 197 GLY A N 1
ATOM 1609 C CA . GLY A 1 197 ? -4.762 -23.761 26.636 1.00 92.00 197 GLY A CA 1
ATOM 1610 C C . GLY A 1 197 ? -4.162 -23.784 25.226 1.00 92.00 197 GLY A C 1
ATOM 1611 O O . GLY A 1 197 ? -3.270 -24.580 24.952 1.00 92.00 197 GLY A O 1
ATOM 1612 N N . ARG A 1 198 ? -4.642 -22.950 24.292 1.00 90.81 198 ARG A N 1
ATOM 1613 C CA . ARG A 1 198 ? -4.075 -22.890 22.938 1.00 90.81 198 ARG A CA 1
ATOM 1614 C C . ARG A 1 198 ? -2.741 -22.163 22.953 1.00 90.81 198 ARG A C 1
ATOM 1616 O O . ARG A 1 198 ? -2.630 -21.071 23.505 1.00 90.81 198 ARG A O 1
A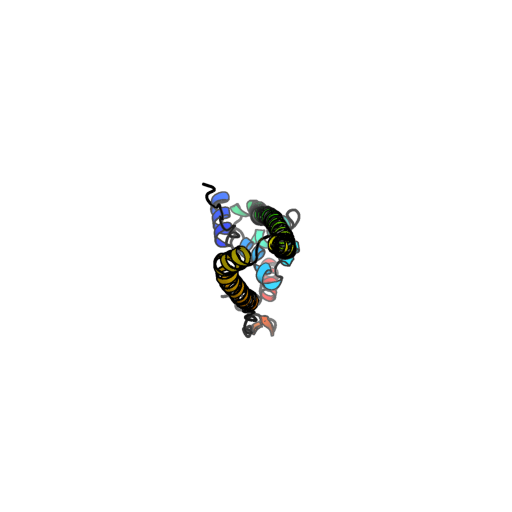TOM 1623 N N . THR A 1 199 ? -1.758 -22.743 22.276 1.00 91.31 199 THR A N 1
ATOM 1624 C CA . THR A 1 199 ? -0.509 -22.058 21.965 1.00 91.31 199 THR A CA 1
ATOM 1625 C C . THR A 1 199 ? -0.743 -21.091 20.811 1.00 91.31 199 THR A C 1
ATOM 1627 O O . THR A 1 199 ? -1.082 -21.506 19.703 1.00 91.31 199 THR A O 1
ATOM 1630 N N . VAL A 1 200 ? -0.568 -19.808 21.077 1.00 86.25 200 VAL A N 1
ATOM 1631 C CA . VAL A 1 200 ? -0.758 -18.717 20.133 1.00 86.25 200 VAL A CA 1
ATOM 1632 C C . VAL A 1 200 ? 0.572 -17.986 19.922 1.00 86.25 200 VAL A C 1
ATOM 1634 O O . VAL A 1 200 ? 1.367 -17.831 20.851 1.00 86.25 200 VAL A O 1
ATOM 1637 N N . PRO A 1 201 ? 0.890 -17.595 18.687 1.00 80.44 201 PRO A N 1
ATOM 1638 C CA . PRO A 1 201 ? 2.107 -16.843 18.399 1.00 80.44 201 PRO A CA 1
ATOM 1639 C C . PRO A 1 201 ? 2.007 -15.404 18.932 1.00 80.44 201 PRO A C 1
ATOM 1641 O O . PRO A 1 201 ? 0.909 -14.859 18.995 1.00 80.44 201 PRO A O 1
ATOM 1644 N N . ASP A 1 202 ? 3.144 -14.757 19.230 1.00 77.38 202 ASP A N 1
ATOM 1645 C CA . ASP A 1 202 ? 3.220 -13.372 19.760 1.00 77.38 202 ASP A CA 1
ATOM 1646 C C . ASP A 1 202 ? 2.305 -12.348 19.073 1.00 77.38 202 ASP A C 1
ATOM 1648 O O . ASP A 1 202 ? 1.904 -11.365 19.680 1.00 77.38 202 ASP A O 1
ATOM 1652 N N . TRP A 1 203 ? 1.989 -12.529 17.790 1.00 72.06 203 TRP A N 1
ATOM 1653 C CA . TRP A 1 203 ? 1.161 -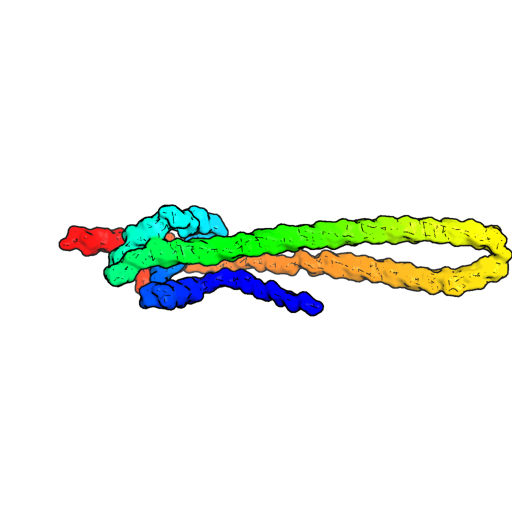11.583 17.042 1.00 72.06 203 TRP A CA 1
ATOM 1654 C C . TRP A 1 203 ? -0.348 -11.704 17.307 1.00 72.06 203 TRP A C 1
ATOM 1656 O O . TRP A 1 203 ? -1.076 -10.800 16.903 1.00 72.06 203 TRP A O 1
ATOM 1666 N N . GLU A 1 204 ? -0.812 -12.781 17.949 1.00 72.06 204 GLU A N 1
ATOM 1667 C CA . GLU A 1 204 ? -2.185 -12.926 18.474 1.00 72.06 204 GLU A CA 1
ATOM 1668 C C . GLU A 1 204 ? -2.290 -12.532 19.955 1.00 72.06 204 GLU A C 1
ATOM 1670 O O . GLU A 1 204 ? -3.368 -12.624 20.542 1.00 72.06 204 GLU A O 1
ATOM 1675 N N . TRP A 1 205 ? -1.175 -12.132 20.573 1.00 78.81 205 TRP A N 1
ATOM 1676 C CA . TRP A 1 205 ? -1.130 -11.708 21.964 1.00 78.81 205 TRP A CA 1
ATOM 1677 C C . TRP A 1 205 ? -1.033 -10.189 22.024 1.00 78.81 205 TRP A C 1
ATOM 1679 O O . TRP A 1 205 ? -0.026 -9.611 21.609 1.00 78.81 205 TRP A O 1
ATOM 1689 N N . ASP A 1 206 ? -2.075 -9.521 22.516 1.00 72.44 206 ASP A N 1
ATOM 1690 C CA . ASP A 1 206 ? -2.005 -8.075 22.693 1.00 72.44 206 ASP A CA 1
ATOM 1691 C C . ASP A 1 206 ? -1.176 -7.747 23.944 1.00 72.44 206 ASP A C 1
ATOM 1693 O O . ASP A 1 206 ? -1.416 -8.285 25.027 1.00 72.44 206 ASP A O 1
ATOM 1697 N N . GLU A 1 207 ? -0.155 -6.894 23.802 1.00 63.69 207 GLU A N 1
ATOM 1698 C CA . GLU A 1 207 ? 0.711 -6.491 24.917 1.00 63.69 207 GLU A CA 1
ATOM 1699 C C . GLU A 1 207 ? -0.135 -5.786 25.994 1.00 63.69 207 GLU A C 1
ATOM 1701 O O . GLU A 1 207 ? -0.489 -4.614 25.858 1.00 63.69 207 GLU A O 1
ATOM 1706 N N . GLY A 1 208 ? -0.479 -6.519 27.058 1.00 73.88 208 GLY A N 1
ATOM 1707 C CA . GLY A 1 208 ? -1.319 -6.048 28.164 1.00 73.88 208 GLY A CA 1
ATOM 1708 C C . GLY A 1 208 ? -2.586 -6.870 28.418 1.00 73.88 208 GLY A C 1
ATOM 1709 O O . GLY A 1 208 ? -3.235 -6.643 29.437 1.00 73.88 208 GLY A O 1
ATOM 1710 N N . GLU A 1 209 ? -2.924 -7.830 27.554 1.00 70.81 209 GLU A N 1
ATOM 1711 C CA . GLU A 1 209 ? -4.033 -8.764 27.778 1.00 70.81 209 GLU A CA 1
ATOM 1712 C C . GLU A 1 209 ? -3.495 -10.149 28.182 1.00 70.81 209 GLU A C 1
ATOM 1714 O O . GLU A 1 209 ? -2.501 -10.633 27.644 1.00 70.81 209 GLU A O 1
ATOM 1719 N N . GLU A 1 210 ? -4.115 -10.792 29.178 1.00 83.38 210 GLU A N 1
ATOM 1720 C CA . GLU A 1 210 ? -3.717 -12.136 29.645 1.00 83.38 210 GLU A CA 1
ATOM 1721 C C . GLU A 1 210 ? -4.350 -13.267 28.814 1.00 83.38 210 GLU A C 1
ATOM 1723 O O . GLU A 1 210 ? -4.109 -14.446 29.068 1.00 83.38 210 GLU A O 1
ATOM 1728 N N . MET A 1 211 ? -5.185 -12.934 27.829 1.00 85.00 211 MET A N 1
ATOM 1729 C CA . MET A 1 211 ? -5.985 -13.889 27.066 1.00 85.00 211 MET A CA 1
ATOM 1730 C C . MET A 1 211 ? -5.781 -13.703 25.563 1.00 85.00 211 MET A C 1
ATOM 1732 O O . MET A 1 211 ? -5.500 -12.605 25.099 1.00 85.00 211 MET A O 1
ATOM 1736 N N . CYS A 1 212 ? -5.947 -14.781 24.790 1.00 84.31 212 CYS A N 1
ATOM 1737 C CA . CYS A 1 212 ? -5.908 -14.694 23.331 1.00 84.31 212 CYS A CA 1
ATOM 1738 C C . CYS A 1 212 ? -7.172 -14.013 22.783 1.00 84.31 212 CYS A C 1
ATOM 1740 O O . CYS A 1 212 ? -8.250 -14.144 23.371 1.00 84.31 212 CYS A O 1
ATOM 1742 N N . ASP A 1 213 ? -7.063 -13.398 21.601 1.00 78.56 213 ASP A N 1
ATOM 1743 C CA . ASP A 1 213 ? -8.160 -12.698 20.912 1.00 78.56 213 ASP A CA 1
ATOM 1744 C C . ASP A 1 213 ? -9.470 -13.508 20.836 1.00 78.56 213 ASP A C 1
ATOM 1746 O O . ASP A 1 213 ? -10.566 -12.950 20.917 1.00 78.56 213 ASP A O 1
ATOM 1750 N N . THR A 1 214 ? -9.381 -14.838 20.701 1.00 80.81 214 THR A N 1
ATOM 1751 C CA . THR A 1 214 ? -10.572 -15.706 20.639 1.00 80.81 214 THR A CA 1
ATOM 1752 C C . THR A 1 214 ? -11.305 -15.763 21.978 1.00 80.81 214 THR A C 1
ATOM 1754 O O . THR A 1 214 ? -12.526 -15.644 22.020 1.00 80.81 214 THR A O 1
ATOM 1757 N N . CYS A 1 215 ? -10.567 -15.915 23.077 1.00 84.38 215 CYS A N 1
ATOM 1758 C CA . CYS A 1 215 ? -11.146 -15.961 24.417 1.00 84.38 215 CYS A CA 1
ATOM 1759 C C . CYS A 1 215 ? -11.708 -14.602 24.838 1.00 84.38 215 CYS A C 1
ATOM 1761 O O . CYS A 1 215 ? -12.766 -14.544 25.455 1.00 84.38 215 CYS A O 1
ATOM 1763 N N . VAL A 1 216 ? -11.040 -13.509 24.458 1.00 81.50 216 VAL A N 1
ATOM 1764 C CA . VAL A 1 216 ? -11.528 -12.148 24.718 1.00 81.50 216 VAL A CA 1
ATOM 1765 C C . VAL A 1 216 ? -12.850 -11.897 23.985 1.00 81.50 216 VAL A C 1
ATOM 1767 O O . VAL A 1 216 ? -13.771 -11.305 24.547 1.00 81.50 216 VAL A O 1
ATOM 1770 N N . ALA A 1 217 ? -12.986 -12.387 22.747 1.00 74.69 217 ALA A N 1
ATOM 1771 C CA . ALA A 1 217 ? -14.241 -12.292 22.007 1.00 74.69 217 ALA A CA 1
ATOM 1772 C C . ALA A 1 217 ? -15.383 -13.060 22.700 1.00 74.69 217 ALA A C 1
ATOM 1774 O O . ALA A 1 217 ? -16.477 -12.514 22.846 1.00 74.69 217 ALA A O 1
ATOM 1775 N N . GLU A 1 218 ? -15.132 -14.282 23.177 1.00 73.62 218 GLU A N 1
ATOM 1776 C CA . GLU A 1 218 ? -16.137 -15.102 23.872 1.00 73.62 218 GLU A CA 1
ATOM 1777 C C . GLU A 1 218 ? -16.612 -14.463 25.190 1.00 73.62 218 GLU A C 1
ATOM 1779 O O . GLU A 1 218 ? -17.819 -14.396 25.429 1.00 73.62 218 GLU A O 1
ATOM 1784 N N . ASP A 1 219 ? -15.705 -13.892 25.988 1.00 68.69 219 ASP A N 1
ATOM 1785 C CA . ASP A 1 219 ? -16.064 -13.218 27.246 1.00 68.69 219 ASP A CA 1
ATOM 1786 C C . ASP A 1 219 ? -16.914 -11.960 27.021 1.00 68.69 219 ASP A C 1
ATOM 1788 O O . ASP A 1 219 ? -17.865 -11.691 27.764 1.00 68.69 219 ASP A O 1
ATOM 1792 N N . THR A 1 220 ? -16.642 -11.199 25.953 1.00 63.88 220 THR A N 1
ATOM 1793 C CA . THR A 1 220 ? -17.456 -10.013 25.641 1.00 63.88 220 THR A CA 1
ATOM 1794 C C . THR A 1 220 ? -18.900 -10.354 25.271 1.00 63.88 220 THR A C 1
ATOM 1796 O O . THR A 1 220 ? -19.793 -9.549 25.534 1.00 63.88 220 THR A O 1
ATOM 1799 N N . HIS A 1 221 ? -19.165 -11.548 24.730 1.00 60.16 221 HIS A N 1
ATOM 1800 C CA . HIS A 1 221 ? -20.530 -11.993 24.435 1.00 60.16 221 HIS A CA 1
ATOM 1801 C C . HIS A 1 221 ? -21.314 -12.387 25.693 1.00 60.16 221 HIS A C 1
ATOM 1803 O O . HIS A 1 221 ? -22.526 -12.177 25.735 1.00 60.16 221 HIS A O 1
ATOM 1809 N N . VAL A 1 222 ? -20.646 -12.906 26.727 1.00 62.81 222 VAL A N 1
ATOM 1810 C CA . VAL A 1 222 ? -21.292 -13.254 28.004 1.00 62.81 222 VAL A CA 1
ATOM 1811 C C . VAL A 1 222 ? -21.618 -11.997 28.814 1.00 62.81 222 VAL A C 1
ATOM 1813 O O . VAL A 1 222 ? -22.699 -11.901 29.392 1.00 62.81 222 VAL A O 1
ATOM 1816 N N . ALA A 1 223 ? -20.736 -10.995 28.801 1.00 56.56 223 ALA A N 1
ATOM 1817 C CA . ALA A 1 223 ? -20.933 -9.750 29.546 1.00 56.56 223 ALA A CA 1
ATOM 1818 C C . ALA A 1 223 ? -22.057 -8.848 28.993 1.00 56.56 223 ALA A C 1
ATOM 1820 O O . ALA A 1 223 ? -22.588 -8.028 29.734 1.00 56.56 223 ALA A O 1
ATOM 1821 N N . MET A 1 224 ? -22.432 -8.983 27.714 1.00 56.31 224 MET A N 1
ATOM 1822 C CA . MET A 1 224 ? -23.517 -8.199 27.092 1.00 56.31 224 MET A CA 1
ATOM 1823 C C . MET A 1 224 ? -24.891 -8.893 27.133 1.00 56.31 224 MET A C 1
ATOM 1825 O O . MET A 1 224 ? -25.870 -8.339 26.637 1.00 56.31 224 MET A O 1
ATOM 1829 N N . GLY A 1 225 ? -24.966 -10.113 27.676 1.00 51.16 225 GLY A N 1
ATOM 1830 C CA . GLY A 1 225 ? -26.195 -10.909 27.772 1.00 51.16 225 GLY A CA 1
ATOM 1831 C C . GLY A 1 225 ? -26.935 -10.819 29.114 1.00 51.16 225 GLY A C 1
ATOM 1832 O O . GLY A 1 225 ? -27.893 -11.568 29.307 1.00 51.16 225 GLY A O 1
ATOM 1833 N N . LEU A 1 226 ? -26.496 -9.948 30.030 1.00 45.00 226 LEU A N 1
ATOM 1834 C CA . LEU A 1 226 ? -27.097 -9.680 31.346 1.00 45.00 226 LEU A CA 1
ATOM 1835 C C . LEU A 1 226 ? -27.524 -8.213 31.449 1.00 45.00 226 LEU A C 1
ATOM 1837 O O . LEU A 1 226 ? -28.576 -7.968 32.080 1.00 45.00 226 LEU A O 1
#